Protein AF-0000000079442202 (afdb_homodimer)

pLDDT: mean 76.34, std 21.05, range [16.27, 98.56]

Radius of gyration: 20.14 Å; Cα contacts (8 Å, |Δi|>4): 1044; chains: 2; bounding box: 48×63×64 Å

Solvent-accessible surface area (backbone atoms only — not comparable to full-atom values): 19408 Å² total; per-residue (Å²): 130,80,73,84,64,79,66,45,36,30,57,49,38,69,40,51,59,90,87,50,76,58,66,47,44,48,39,60,46,70,36,55,46,49,56,69,63,65,67,23,56,44,14,41,31,35,38,35,20,36,50,26,29,40,36,29,25,16,38,51,30,89,76,32,71,30,31,44,33,69,70,54,90,54,85,92,35,29,41,48,16,64,31,49,40,80,75,44,37,38,38,38,38,17,16,52,69,6,33,37,38,32,31,45,34,69,77,50,40,56,50,66,43,89,60,72,53,60,67,66,57,55,73,76,33,70,45,76,78,41,91,40,28,22,41,22,36,34,52,45,64,60,85,94,43,62,36,32,39,36,28,18,74,80,42,47,35,37,35,25,37,73,80,65,46,50,32,43,51,45,26,46,87,74,72,30,25,79,80,36,72,88,42,38,39,76,83,129,132,79,74,83,61,80,66,43,35,30,57,48,39,68,41,53,58,90,85,51,76,60,65,48,44,48,39,62,46,70,36,56,47,47,57,69,65,66,65,24,56,44,14,41,32,36,38,36,19,38,49,26,28,40,35,28,25,15,39,53,30,88,74,33,69,33,38,44,33,70,68,54,88,54,85,92,32,28,41,48,15,65,31,48,41,80,74,43,36,38,39,39,39,18,17,53,69,6,34,37,38,32,31,45,33,69,76,49,40,56,48,63,47,88,61,82,60,55,68,66,57,54,72,76,34,71,45,75,76,40,91,40,27,22,40,22,36,34,52,46,65,58,86,95,43,60,34,33,39,36,27,19,76,81,42,47,36,38,36,25,38,74,81,64,45,51,32,43,50,46,22,47,86,74,73,30,24,79,80,37,71,86,43,38,39,76,83,129

Secondary structure (DSSP, 8-state):
-----------------TTS------EEEE-HHHHHSSGGGGS--EEEEETTEEEEE-SS-SS-EEEEEE--SSTT--EEEEEE-TTS-EEEEEETTSEEEEEE-TTTTSS--SS---PPPPEEEEEE--SS-EEEEEEEEETTEEEEEEEETTS-EEEE-TTS-EEEETB-SS--BTTBGGGPPPP-/-------------B---TTS--PPP-EEEE-HHHHHSSGGGGS--EEEEETTEEEEE-SS-SS-EEEEEE--SSTT--EEEEEE-TTSSEEEEEETTSEEEEEE-TTTTSS--SS---PPPPEEEEEE--SS-EEEEEEEEETTEEEEEEEETTS-EEEE-TTS-EEEETT-SS--BTTBGGGPPPP-

Sequence (376 aa):
MWDVESQSVYLYLRQAQPERSHPPVDKLLFLQHRSLDGVSKDSAILVSSDAGNLRWWSVLAEQREFGFYYAPAKEDASVTGLSANQMNSVLVSGDTCGFIQVWDISDYGLSPRTQGSLEKPPLLCSWRAHNSTVVSVEHFMFGSDSFILSSSSDRSARLWTPDGKFVGTFGQEKRWDLKNPSTFAHPKMWDVESQSVYLYLRQAQPERSHPPVDKLLFLQHRSLDGVSKDSAILVSSDAGNLRWWSVLAEQREFGFYYAPAKEDASVTGLSANQMNSVLVSGDTCGFIQVWDISDYGLSPRTQGSLEKPPLLCSWRAHNSTVVSVEHFMFGSDSFILSSSSDRSARLWTPDGKFVGTFGQEKRWDLKNPSTFAHPK

Structure (mmCIF, N/CA/C/O backbone):
data_AF-0000000079442202-model_v1
#
loop_
_entity.id
_entity.type
_entity.pdbx_description
1 polymer 'Uncharacterized protein'
#
loop_
_atom_site.group_PDB
_atom_site.id
_atom_site.type_symbol
_atom_site.label_atom_id
_atom_site.label_alt_id
_atom_site.label_comp_id
_atom_site.label_asym_id
_atom_site.label_entity_id
_atom_site.label_seq_id
_atom_site.pdbx_PDB_ins_code
_atom_site.Cartn_x
_atom_site.Cartn_y
_atom_site.Cartn_z
_atom_site.occupancy
_atom_site.B_iso_or_equiv
_atom_site.auth_seq_id
_atom_site.auth_comp_id
_atom_site.auth_asym_id
_atom_site.auth_atom_id
_atom_site.pdbx_PDB_model_num
ATOM 1 N N . MET A 1 1 ? 18.062 -35.969 10.875 1 16.27 1 MET A N 1
ATOM 2 C CA . MET A 1 1 ? 18.844 -34.75 10.984 1 16.27 1 MET A CA 1
ATOM 3 C C . MET A 1 1 ? 18.391 -33.719 9.953 1 16.27 1 MET A C 1
ATOM 5 O O . MET A 1 1 ? 18.531 -33.938 8.75 1 16.27 1 MET A O 1
ATOM 9 N N . TRP A 1 2 ? 17.297 -33.219 9.945 1 21.88 2 TRP A N 1
ATOM 10 C CA . TRP A 1 2 ? 16.484 -32.562 8.938 1 21.88 2 TRP A CA 1
ATOM 11 C C . TRP A 1 2 ? 17.172 -31.312 8.414 1 21.88 2 TRP A C 1
ATOM 13 O O . TRP A 1 2 ? 17.594 -30.453 9.195 1 21.88 2 TRP A O 1
ATOM 23 N N . ASP A 1 3 ? 18.125 -31.453 7.406 1 23.95 3 ASP A N 1
ATOM 24 C CA . ASP A 1 3 ? 18.922 -30.438 6.734 1 23.95 3 ASP A CA 1
ATOM 25 C C . ASP A 1 3 ? 18.125 -29.156 6.504 1 23.95 3 ASP A C 1
ATOM 27 O O . ASP A 1 3 ? 17.016 -29.203 5.953 1 23.95 3 ASP A O 1
ATOM 31 N N . VAL A 1 4 ? 18.031 -28.312 7.359 1 28.81 4 VAL A N 1
ATOM 32 C CA . VAL A 1 4 ? 17.5 -26.953 7.379 1 28.81 4 VAL A CA 1
ATOM 33 C C . VAL A 1 4 ? 17.75 -26.297 6.027 1 28.81 4 VAL A C 1
ATOM 35 O O . VAL A 1 4 ? 18.875 -25.906 5.719 1 28.81 4 VAL A O 1
ATOM 38 N N . GLU A 1 5 ? 17.578 -26.984 4.855 1 29.67 5 GLU A N 1
ATOM 39 C CA . GLU A 1 5 ? 17.766 -26.672 3.443 1 29.67 5 GLU A CA 1
ATOM 40 C C . GLU A 1 5 ? 17.328 -25.234 3.139 1 29.67 5 GLU A C 1
ATOM 42 O O . GLU A 1 5 ? 16.375 -24.734 3.732 1 29.67 5 GLU A O 1
ATOM 47 N N . SER A 1 6 ? 18.281 -24.438 2.672 1 33.31 6 SER A N 1
ATOM 48 C CA . SER A 1 6 ? 18.281 -23.062 2.191 1 33.31 6 SER A CA 1
ATOM 49 C C . SER A 1 6 ? 16.984 -22.719 1.485 1 33.31 6 SER A C 1
ATOM 51 O O . SER A 1 6 ? 16.578 -23.406 0.546 1 33.31 6 SER A O 1
ATOM 53 N N . GLN A 1 7 ? 15.906 -22.703 2.115 1 34.44 7 GLN A N 1
ATOM 54 C CA . GLN A 1 7 ? 14.602 -22.312 1.593 1 34.44 7 GLN A CA 1
ATOM 55 C C . GLN A 1 7 ? 14.734 -21.25 0.499 1 34.44 7 GLN A C 1
ATOM 57 O O . GLN A 1 7 ? 15.062 -20.109 0.779 1 34.44 7 GLN A O 1
ATOM 62 N N . SER A 1 8 ? 15.422 -21.641 -0.613 1 35.56 8 SER A N 1
ATOM 63 C CA . SER A 1 8 ? 15.484 -20.844 -1.834 1 35.56 8 SER A CA 1
ATOM 64 C C . SER A 1 8 ? 14.133 -20.219 -2.156 1 35.56 8 SER A C 1
ATOM 66 O O . SER A 1 8 ? 13.102 -20.906 -2.125 1 35.56 8 SER A O 1
ATOM 68 N N . VAL A 1 9 ? 13.758 -19.219 -1.558 1 40.41 9 VAL A N 1
ATOM 69 C CA . VAL A 1 9 ? 12.562 -18.469 -1.921 1 40.41 9 VAL A CA 1
ATOM 70 C C . VAL A 1 9 ? 12.609 -18.109 -3.402 1 40.41 9 VAL A C 1
ATOM 72 O O . VAL A 1 9 ? 13.531 -17.422 -3.85 1 40.41 9 VAL A O 1
ATOM 75 N N . TYR A 1 10 ? 12.156 -19.109 -4.262 1 39.28 10 TYR A N 1
ATOM 76 C CA . TYR A 1 10 ? 12.023 -18.844 -5.688 1 39.28 10 TYR A CA 1
ATOM 77 C C . TYR A 1 10 ? 10.781 -18.016 -5.969 1 39.28 10 TYR A C 1
ATOM 79 O O . TYR A 1 10 ? 9.695 -18.312 -5.461 1 39.28 10 TYR A O 1
ATOM 87 N N . LEU A 1 11 ? 10.852 -16.844 -5.828 1 43.97 11 LEU A N 1
ATOM 88 C CA . LEU A 1 11 ? 9.727 -16.031 -6.262 1 43.97 11 LEU A CA 1
ATOM 89 C C . LEU A 1 11 ? 9.531 -16.125 -7.77 1 43.97 11 LEU A C 1
ATOM 91 O O . LEU A 1 11 ? 10.43 -15.766 -8.539 1 43.97 11 LEU A O 1
ATOM 95 N N . TYR A 1 12 ? 8.984 -17.281 -8.242 1 38.16 12 TYR A N 1
ATOM 96 C CA . TYR A 1 12 ? 8.695 -17.375 -9.672 1 38.16 12 TYR A CA 1
ATOM 97 C C . TYR A 1 12 ? 7.477 -16.547 -10.039 1 38.16 12 TYR A C 1
ATOM 99 O O . TYR A 1 12 ? 6.395 -16.734 -9.477 1 38.16 12 TYR A O 1
ATOM 107 N N . LEU A 1 13 ? 7.535 -15.359 -10 1 40.5 13 LEU A N 1
ATOM 108 C CA . LEU A 1 13 ? 6.371 -14.789 -10.672 1 40.5 13 LEU A CA 1
ATOM 109 C C . LEU A 1 13 ? 6.324 -15.227 -12.133 1 40.5 13 LEU A C 1
ATOM 111 O O . LEU A 1 13 ? 7.273 -14.984 -12.891 1 40.5 13 LEU A O 1
ATOM 115 N N . ARG A 1 14 ? 5.797 -16.359 -12.359 1 37.62 14 ARG A N 1
ATOM 116 C CA . ARG A 1 14 ? 5.746 -16.953 -13.695 1 37.62 14 ARG A CA 1
ATOM 117 C C . ARG A 1 14 ? 5.547 -15.891 -14.766 1 37.62 14 ARG A C 1
ATOM 119 O O . ARG A 1 14 ? 4.645 -15.055 -14.656 1 37.62 14 ARG A O 1
ATOM 126 N N . GLN A 1 15 ? 6.66 -15.555 -15.422 1 37.5 15 GLN A N 1
ATOM 127 C CA . GLN A 1 15 ? 6.387 -14.984 -16.734 1 37.5 15 GLN A CA 1
ATOM 128 C C . GLN A 1 15 ? 5.254 -15.727 -17.438 1 37.5 15 GLN A C 1
ATOM 130 O O . GLN A 1 15 ? 5.281 -16.953 -17.547 1 37.5 15 GLN A O 1
ATOM 135 N N . ALA A 1 16 ? 3.992 -15.344 -17.328 1 37.31 16 ALA A N 1
ATOM 136 C CA . ALA A 1 16 ? 3.148 -15.945 -18.359 1 37.31 16 ALA A CA 1
ATOM 137 C C . ALA A 1 16 ? 3.965 -16.297 -19.594 1 37.31 16 ALA A C 1
ATOM 139 O O . ALA A 1 16 ? 4.992 -15.68 -19.875 1 37.31 16 ALA A O 1
ATOM 140 N N . GLN A 1 17 ? 3.902 -17.422 -20.172 1 35.66 17 GLN A N 1
ATOM 141 C CA . GLN A 1 17 ? 4.469 -17.797 -21.469 1 35.66 17 GLN A CA 1
ATOM 142 C C . GLN A 1 17 ? 4.695 -16.562 -22.344 1 35.66 17 GLN A C 1
ATOM 144 O O . GLN A 1 17 ? 3.875 -15.641 -22.344 1 35.66 17 GLN A O 1
ATOM 149 N N . PRO A 1 18 ? 5.996 -16.297 -22.859 1 39.19 18 PRO A N 1
ATOM 150 C CA . PRO A 1 18 ? 6.301 -15.242 -23.844 1 39.19 18 PRO A CA 1
ATOM 151 C C . PRO A 1 18 ? 5.082 -14.836 -24.672 1 39.19 18 PRO A C 1
ATOM 153 O O . PRO A 1 18 ? 4.996 -13.695 -25.125 1 39.19 18 PRO A O 1
ATOM 156 N N . GLU A 1 19 ? 4.391 -15.805 -25.25 1 39.94 19 GLU A N 1
ATOM 157 C CA . GLU A 1 19 ? 3.334 -15.508 -26.203 1 39.94 19 GLU A CA 1
ATOM 158 C C . GLU A 1 19 ? 2.207 -14.703 -25.562 1 39.94 19 GLU A C 1
ATOM 160 O O . GLU A 1 19 ? 1.325 -14.195 -26.266 1 39.94 19 GLU A O 1
ATOM 165 N N . ARG A 1 20 ? 1.796 -15.117 -24.281 1 38.88 20 ARG A N 1
ATOM 166 C CA . ARG A 1 20 ? 0.603 -14.461 -23.766 1 38.88 20 ARG A CA 1
ATOM 167 C C . ARG A 1 20 ? 0.967 -13.203 -22.984 1 38.88 20 ARG A C 1
ATOM 169 O O . ARG A 1 20 ? 1.968 -13.172 -22.266 1 38.88 20 ARG A O 1
ATOM 176 N N . SER A 1 21 ? 0.689 -11.992 -23.422 1 41.66 21 SER A N 1
ATOM 177 C CA . SER A 1 21 ? 0.692 -10.641 -22.875 1 41.66 21 SER A CA 1
ATOM 178 C C . SER A 1 21 ? 0.609 -10.664 -21.344 1 41.66 21 SER A C 1
ATOM 180 O O . SER A 1 21 ? -0.312 -11.25 -20.781 1 41.66 21 SER A O 1
ATOM 182 N N . HIS A 1 22 ? 1.683 -10.945 -20.688 1 45.44 22 HIS A N 1
ATOM 183 C CA . HIS A 1 22 ? 1.623 -10.859 -19.234 1 45.44 22 HIS A CA 1
ATOM 184 C C . HIS A 1 22 ? 0.65 -9.766 -18.781 1 45.44 22 HIS A C 1
ATOM 186 O O . HIS A 1 22 ? 0.709 -8.641 -19.281 1 45.44 22 HIS A O 1
ATOM 192 N N . PRO A 1 23 ? -0.38 -10.172 -18.25 1 48.5 23 PRO A N 1
ATOM 193 C CA . PRO A 1 23 ? -1.296 -9.109 -17.828 1 48.5 23 PRO A CA 1
ATOM 194 C C . PRO A 1 23 ? -0.622 -8.062 -16.938 1 48.5 23 PRO A C 1
ATOM 196 O O . PRO A 1 23 ? 0.319 -8.383 -16.219 1 48.5 23 PRO A O 1
ATOM 199 N N . PRO A 1 24 ? -0.727 -6.832 -17.281 1 59.72 24 PRO A N 1
ATOM 200 C CA . PRO A 1 24 ? -0.177 -5.715 -16.5 1 59.72 24 PRO A CA 1
ATOM 201 C C . PRO A 1 24 ? -0.463 -5.84 -15.016 1 59.72 24 PRO A C 1
ATOM 203 O O . PRO A 1 24 ? -1.521 -6.336 -14.625 1 59.72 24 PRO A O 1
ATOM 206 N N . VAL A 1 25 ? 0.635 -5.895 -14.164 1 75.12 25 VAL A N 1
ATOM 207 C CA . VAL A 1 25 ? 0.495 -5.824 -12.711 1 75.12 25 VAL A CA 1
ATOM 208 C C . VAL A 1 25 ? 0.269 -4.375 -12.289 1 75.12 25 VAL A C 1
ATOM 210 O O . VAL A 1 25 ? 1.106 -3.506 -12.547 1 75.12 25 VAL A O 1
ATOM 213 N N . ASP A 1 26 ? -0.849 -4.168 -11.711 1 82.94 26 ASP A N 1
ATOM 214 C CA . ASP A 1 26 ? -1.193 -2.814 -11.289 1 82.94 26 ASP A CA 1
ATOM 215 C C . ASP A 1 26 ? -0.777 -2.568 -9.844 1 82.94 26 ASP A C 1
ATOM 217 O O . ASP A 1 26 ? -0.275 -1.493 -9.508 1 82.94 26 ASP A O 1
ATOM 221 N N . LYS A 1 27 ? -0.945 -3.625 -9.023 1 90.31 27 LYS A N 1
ATOM 222 C CA . LYS A 1 27 ? -0.619 -3.506 -7.605 1 90.31 27 LYS A CA 1
ATOM 223 C C . LYS A 1 27 ? 0.003 -4.793 -7.074 1 90.31 27 LYS A C 1
ATOM 225 O O . LYS A 1 27 ? -0.32 -5.887 -7.547 1 90.31 27 LYS A O 1
ATOM 230 N N . LEU A 1 28 ? 0.946 -4.578 -6.121 1 90.88 28 LEU A N 1
ATOM 231 C CA . LEU A 1 28 ? 1.552 -5.668 -5.363 1 90.88 28 LEU A CA 1
ATOM 232 C C . LEU A 1 28 ? 1.302 -5.496 -3.869 1 90.88 28 LEU A C 1
ATOM 234 O O . LEU A 1 28 ? 1.323 -4.375 -3.357 1 90.88 28 LEU A O 1
ATOM 238 N N . LEU A 1 29 ? 1.06 -6.566 -3.24 1 93.69 29 LEU A N 1
ATOM 239 C CA . LEU A 1 29 ? 0.888 -6.566 -1.791 1 93.69 29 LEU A CA 1
ATOM 240 C C . LEU A 1 29 ? 1.513 -7.812 -1.169 1 93.69 29 LEU A C 1
ATOM 242 O O . LEU A 1 29 ? 1.199 -8.938 -1.569 1 93.69 29 LEU A O 1
ATOM 246 N N . PHE A 1 30 ? 2.443 -7.633 -0.262 1 90.69 30 PHE A N 1
ATOM 247 C CA . PHE A 1 30 ? 3.068 -8.734 0.463 1 90.69 30 PHE A CA 1
ATOM 248 C C . PHE A 1 30 ? 2.369 -8.969 1.796 1 90.69 30 PHE A C 1
ATOM 250 O O . PHE A 1 30 ? 2.211 -8.039 2.592 1 90.69 30 PHE A O 1
ATOM 257 N N . LEU A 1 31 ? 1.964 -10.141 1.958 1 92 31 LEU A N 1
ATOM 258 C CA . LEU A 1 31 ? 1.299 -10.516 3.201 1 92 31 LEU A CA 1
ATOM 259 C C . LEU A 1 31 ? 2.314 -10.953 4.25 1 92 31 LEU A C 1
ATOM 261 O O . LEU A 1 31 ? 2.529 -12.148 4.457 1 92 31 LEU A O 1
ATOM 265 N N . GLN A 1 32 ? 2.773 -10 4.984 1 88.75 32 GLN A N 1
ATOM 266 C CA . GLN A 1 32 ? 3.934 -10.141 5.855 1 88.75 32 GLN A CA 1
ATOM 267 C C . GLN A 1 32 ? 3.662 -11.148 6.973 1 88.75 32 GLN A C 1
ATOM 269 O O . GLN A 1 32 ? 4.512 -11.992 7.273 1 88.75 32 GLN A O 1
ATOM 274 N N . HIS A 1 33 ? 2.547 -11.055 7.602 1 88.94 33 HIS A N 1
ATOM 275 C CA . HIS A 1 33 ? 2.248 -11.906 8.75 1 88.94 33 HIS A CA 1
ATOM 276 C C . HIS A 1 33 ? 2.256 -13.383 8.367 1 88.94 33 HIS A C 1
ATOM 278 O O . HIS A 1 33 ? 2.736 -14.219 9.133 1 88.94 33 HIS A O 1
ATOM 284 N N . ARG A 1 34 ? 1.81 -13.672 7.203 1 85.56 34 ARG A N 1
ATOM 285 C CA . ARG A 1 34 ? 1.739 -15.055 6.742 1 85.56 34 ARG A CA 1
ATOM 286 C C . ARG A 1 34 ? 3.133 -15.625 6.516 1 85.56 34 ARG A C 1
ATOM 288 O O . ARG A 1 34 ? 3.334 -16.844 6.609 1 85.56 34 ARG A O 1
ATOM 295 N N . SER A 1 35 ? 4.035 -14.805 6.215 1 78 35 SER A N 1
ATOM 296 C CA . SER A 1 35 ? 5.391 -15.266 5.93 1 78 35 SER A CA 1
ATOM 297 C C . SER A 1 35 ? 6.137 -15.617 7.211 1 78 35 SER A C 1
ATOM 299 O O . SER A 1 35 ? 7.148 -16.328 7.176 1 78 35 SER A O 1
ATOM 301 N N . LEU A 1 36 ? 5.785 -15.062 8.359 1 74 36 LEU A N 1
ATOM 302 C CA . LEU A 1 36 ? 6.441 -15.281 9.641 1 74 36 LEU A CA 1
ATOM 303 C C . LEU A 1 36 ? 6.031 -16.625 10.242 1 74 36 LEU A C 1
ATOM 305 O O . LEU A 1 36 ? 6.797 -17.234 10.992 1 74 36 LEU A O 1
ATOM 309 N N . ASP A 1 37 ? 4.773 -17 10.164 1 58.88 37 ASP A N 1
ATOM 310 C CA . ASP A 1 37 ? 4.223 -18.141 10.898 1 58.88 37 ASP A CA 1
ATOM 311 C C . ASP A 1 37 ? 4.691 -19.469 10.297 1 58.88 37 ASP A C 1
ATOM 313 O O . ASP A 1 37 ? 4.336 -20.531 10.789 1 58.88 37 ASP A O 1
ATOM 317 N N . GLY A 1 38 ? 5.773 -19.562 9.711 1 52.22 38 GLY A N 1
ATOM 318 C CA . GLY A 1 38 ? 6.211 -20.875 9.266 1 52.22 38 GLY A CA 1
ATOM 319 C C . GLY A 1 38 ? 5.199 -21.562 8.375 1 52.22 38 GLY A C 1
ATOM 320 O O . GLY A 1 38 ? 5.492 -22.609 7.797 1 52.22 38 GLY A O 1
ATOM 321 N N . VAL A 1 39 ? 3.959 -21.375 8.75 1 50.69 39 VAL A N 1
ATOM 322 C CA . VAL A 1 39 ? 2.885 -22 7.98 1 50.69 39 VAL A CA 1
ATOM 323 C C . VAL A 1 39 ? 3.102 -21.766 6.492 1 50.69 39 VAL A C 1
ATOM 325 O O . VAL A 1 39 ? 2.5 -22.438 5.652 1 50.69 39 VAL A O 1
ATOM 328 N N . SER A 1 40 ? 4.039 -20.938 6.176 1 55.12 40 SER A N 1
ATOM 329 C CA . SER A 1 40 ? 4.191 -20.094 4.988 1 55.12 40 SER A CA 1
ATOM 330 C C . SER A 1 40 ? 4.793 -20.891 3.83 1 55.12 40 SER A C 1
ATOM 332 O O . SER A 1 40 ? 4.695 -20.469 2.674 1 55.12 40 SER A O 1
ATOM 334 N N . LYS A 1 41 ? 5.297 -22.047 4.223 1 57.91 41 LYS A N 1
ATOM 335 C CA . LYS A 1 41 ? 5.984 -22.594 3.055 1 57.91 41 LYS A CA 1
ATOM 336 C C . LYS A 1 41 ? 5.004 -22.875 1.917 1 57.91 41 LYS A C 1
ATOM 338 O O . LYS A 1 41 ? 5.359 -22.75 0.743 1 57.91 41 LYS A O 1
ATOM 343 N N . ASP A 1 42 ? 3.74 -22.953 2.357 1 64.06 42 ASP A N 1
ATOM 344 C CA . ASP A 1 42 ? 2.801 -23.344 1.312 1 64.06 42 ASP A CA 1
ATOM 345 C C . ASP A 1 42 ? 1.648 -22.359 1.205 1 64.06 42 ASP A C 1
ATOM 347 O O . ASP A 1 42 ? 0.535 -22.719 0.827 1 64.06 42 ASP A O 1
ATOM 351 N N . SER A 1 43 ? 1.896 -21.188 1.689 1 76.81 43 SER A N 1
ATOM 352 C CA . SER A 1 43 ? 0.804 -20.219 1.593 1 76.81 43 SER A CA 1
ATOM 353 C C . SER A 1 43 ? 1.153 -19.094 0.638 1 76.81 43 SER A C 1
ATOM 355 O O . SER A 1 43 ? 2.33 -18.828 0.379 1 76.81 43 SER A O 1
ATOM 357 N N . ALA A 1 44 ? 0.087 -18.641 0.015 1 79.75 44 ALA A N 1
ATOM 358 C CA . ALA A 1 44 ? 0.28 -17.422 -0.775 1 79.75 44 ALA A CA 1
ATOM 359 C C . ALA A 1 44 ? 0.647 -16.234 0.118 1 79.75 44 ALA A C 1
ATOM 361 O O . ALA A 1 44 ? -0.045 -15.953 1.097 1 79.75 44 ALA A O 1
ATOM 362 N N . ILE A 1 45 ? 1.747 -15.602 -0.195 1 82.19 45 ILE A N 1
ATOM 363 C CA . ILE A 1 45 ? 2.195 -14.484 0.629 1 82.19 45 ILE A CA 1
ATOM 364 C C . ILE A 1 45 ? 2.303 -13.227 -0.224 1 82.19 45 ILE A C 1
ATOM 366 O O . ILE A 1 45 ? 2.631 -12.148 0.284 1 82.19 45 ILE A O 1
ATOM 370 N N . LEU A 1 46 ? 2.051 -13.352 -1.504 1 84.5 46 LEU A N 1
ATOM 371 C CA . LEU A 1 46 ? 2.061 -12.227 -2.426 1 84.5 46 LEU A CA 1
ATOM 372 C C . LEU A 1 46 ? 0.749 -12.141 -3.203 1 84.5 46 LEU A C 1
ATOM 374 O O . LEU A 1 46 ? 0.236 -13.164 -3.668 1 84.5 46 LEU A O 1
ATOM 378 N N . VAL A 1 47 ? 0.215 -10.961 -3.254 1 90 47 VAL A N 1
ATOM 379 C CA . VAL A 1 47 ? -0.981 -10.703 -4.051 1 90 47 VAL A CA 1
ATOM 380 C C . VAL A 1 47 ? -0.667 -9.688 -5.141 1 90 47 VAL A C 1
ATOM 382 O O . VAL A 1 47 ? -0.012 -8.672 -4.883 1 90 47 VAL A O 1
ATOM 385 N N . SER A 1 48 ? -1.02 -9.953 -6.332 1 87.44 48 SER A N 1
ATOM 386 C CA . SER A 1 48 ? -0.884 -9.016 -7.441 1 87.44 48 SER A CA 1
ATOM 387 C C . SER A 1 48 ? -2.223 -8.789 -8.141 1 87.44 48 SER A C 1
ATOM 389 O O . SER A 1 48 ? -3.104 -9.648 -8.102 1 87.44 48 SER A O 1
ATOM 391 N N . SER A 1 49 ? -2.334 -7.602 -8.633 1 90.06 49 SER A N 1
ATOM 392 C CA . SER A 1 49 ? -3.531 -7.328 -9.422 1 90.06 49 SER A CA 1
ATOM 393 C C . SER A 1 49 ? -3.201 -7.211 -10.906 1 90.06 49 SER A C 1
ATOM 395 O O . SER A 1 49 ? -2.152 -6.68 -11.273 1 90.06 49 SER A O 1
ATOM 397 N N . ASP A 1 50 ? -4.07 -7.758 -11.75 1 84.62 50 ASP A N 1
ATOM 398 C CA . ASP A 1 50 ? -4.098 -7.637 -13.203 1 84.62 50 ASP A CA 1
ATOM 399 C C . ASP A 1 50 ? -5.508 -7.332 -13.695 1 84.62 50 ASP A C 1
ATOM 401 O O . ASP A 1 50 ? -6.359 -8.219 -13.758 1 84.62 50 ASP A O 1
ATOM 405 N N . ALA A 1 51 ? -5.59 -6.016 -14.109 1 88.5 51 ALA A N 1
ATOM 406 C CA . ALA A 1 51 ? -6.949 -5.535 -14.328 1 88.5 51 ALA A CA 1
ATOM 407 C C . ALA A 1 51 ? -7.816 -5.758 -13.094 1 88.5 51 ALA A C 1
ATOM 409 O O . ALA A 1 51 ? -7.496 -5.277 -12.008 1 88.5 51 ALA A O 1
ATOM 410 N N . GLY A 1 52 ? -8.789 -6.562 -13.25 1 93.06 52 GLY A N 1
ATOM 411 C CA . GLY A 1 52 ? -9.695 -6.785 -12.133 1 93.06 52 GLY A CA 1
ATOM 412 C C . GLY A 1 52 ? -9.375 -8.039 -11.344 1 93.06 52 GLY A C 1
ATOM 413 O O . GLY A 1 52 ? -9.961 -8.289 -10.297 1 93.06 52 GLY A O 1
ATOM 414 N N . ASN A 1 53 ? -8.336 -8.797 -11.805 1 90.12 53 ASN A N 1
ATOM 415 C CA . ASN A 1 53 ? -8.023 -10.062 -11.156 1 90.12 53 ASN A CA 1
ATOM 416 C C . ASN A 1 53 ? -7.012 -9.883 -10.031 1 90.12 53 ASN A C 1
ATOM 418 O O . ASN A 1 53 ? -6.027 -9.156 -10.18 1 90.12 53 ASN A O 1
ATOM 422 N N . LEU A 1 54 ? -7.32 -10.484 -8.906 1 92.44 54 LEU A N 1
ATOM 423 C CA . LEU A 1 54 ? -6.34 -10.664 -7.844 1 92.44 54 LEU A CA 1
ATOM 424 C C . LEU A 1 54 ? -5.734 -12.062 -7.883 1 92.44 54 LEU A C 1
ATOM 426 O O . LEU A 1 54 ? -6.457 -13.055 -7.812 1 92.44 54 LEU A O 1
ATOM 430 N N . ARG A 1 55 ? -4.438 -12.031 -8.031 1 86.56 55 ARG A N 1
ATOM 431 C CA . ARG A 1 55 ? -3.715 -13.297 -8.109 1 86.56 55 ARG A CA 1
ATOM 432 C C . ARG A 1 55 ? -2.865 -13.516 -6.863 1 86.56 55 ARG A C 1
ATOM 434 O O . ARG A 1 55 ? -2.211 -12.594 -6.375 1 86.56 55 ARG A O 1
ATOM 441 N N . TRP A 1 56 ? -2.867 -14.711 -6.406 1 86.44 56 TRP A N 1
ATOM 442 C CA . TRP A 1 56 ? -2.188 -15.07 -5.164 1 86.44 56 TRP A CA 1
ATOM 443 C C . TRP A 1 56 ? -1.01 -16 -5.441 1 86.44 56 TRP A C 1
ATOM 445 O O . TRP A 1 56 ? -1.167 -17.047 -6.09 1 86.44 56 TRP A O 1
ATOM 455 N N . TRP A 1 57 ? 0.106 -15.562 -4.887 1 79.81 57 TRP A N 1
ATOM 456 C CA . TRP A 1 57 ? 1.341 -16.281 -5.203 1 79.81 57 TRP A CA 1
ATOM 457 C C . TRP A 1 57 ? 2.037 -16.75 -3.928 1 79.81 57 TRP A C 1
ATOM 459 O O . TRP A 1 57 ? 2.068 -16.016 -2.928 1 79.81 57 TRP A O 1
ATOM 469 N N . SER A 1 58 ? 2.527 -18.016 -4.02 1 75.38 58 SER A N 1
ATOM 470 C CA . SER A 1 58 ? 3.498 -18.453 -3.02 1 75.38 58 SER A CA 1
ATOM 471 C C . SER A 1 58 ? 4.926 -18.172 -3.475 1 75.38 58 SER A C 1
ATOM 473 O O . SER A 1 58 ? 5.238 -18.266 -4.66 1 75.38 58 SER A O 1
ATOM 475 N N . VAL A 1 59 ? 5.742 -17.703 -2.656 1 63.22 59 VAL A N 1
ATOM 476 C CA . VAL A 1 59 ? 7.109 -17.375 -3.045 1 63.22 59 VAL A CA 1
ATOM 477 C C . VAL A 1 59 ? 8.031 -18.562 -2.764 1 63.22 59 VAL A C 1
ATOM 479 O O . VAL A 1 59 ? 9.086 -18.703 -3.379 1 63.22 59 VAL A O 1
ATOM 482 N N . LEU A 1 60 ? 7.559 -19.469 -1.91 1 57.97 60 LEU A N 1
ATOM 483 C CA . LEU A 1 60 ? 8.422 -20.562 -1.512 1 57.97 60 LEU A CA 1
ATOM 484 C C . LEU A 1 60 ? 8.055 -21.844 -2.256 1 57.97 60 LEU A C 1
ATOM 486 O O . LEU A 1 60 ? 8.875 -22.766 -2.371 1 57.97 60 LEU A O 1
ATOM 490 N N . ALA A 1 61 ? 6.738 -21.906 -2.65 1 52.59 61 ALA A N 1
ATOM 491 C CA . ALA A 1 61 ? 6.293 -23.203 -3.178 1 52.59 61 ALA A CA 1
ATOM 492 C C . ALA A 1 61 ? 6.602 -23.312 -4.668 1 52.59 61 ALA A C 1
ATOM 494 O O . ALA A 1 61 ? 6.793 -22.312 -5.352 1 52.59 61 ALA A O 1
ATOM 495 N N . GLU A 1 62 ? 6.723 -24.688 -5.066 1 48.62 62 GLU A N 1
ATOM 496 C CA . GLU A 1 62 ? 6.859 -25.062 -6.473 1 48.62 62 GLU A CA 1
ATOM 497 C C . GLU A 1 62 ? 5.703 -24.5 -7.301 1 48.62 62 GLU A C 1
ATOM 499 O O . GLU A 1 62 ? 5.914 -24.016 -8.406 1 48.62 62 GLU A O 1
ATOM 504 N N . GLN A 1 63 ? 4.434 -25.078 -6.672 1 52 63 GLN A N 1
ATOM 505 C CA . GLN A 1 63 ? 3.221 -24.594 -7.32 1 52 63 GLN A CA 1
ATOM 506 C C . GLN A 1 63 ? 2.928 -23.141 -6.926 1 52 63 GLN A C 1
ATOM 508 O O . GLN A 1 63 ? 2.797 -22.828 -5.742 1 52 63 GLN A O 1
ATOM 513 N N . ARG A 1 64 ? 2.93 -22.125 -8.023 1 60.97 64 ARG A N 1
ATOM 514 C CA . ARG A 1 64 ? 3.307 -20.734 -7.863 1 60.97 64 ARG A CA 1
ATOM 515 C C . ARG A 1 64 ? 2.078 -19.859 -7.641 1 60.97 64 ARG A C 1
ATOM 517 O O . ARG A 1 64 ? 2.064 -19.016 -6.742 1 60.97 64 ARG A O 1
ATOM 524 N N . GLU A 1 65 ? 1.036 -20.203 -8.461 1 62.84 65 GLU A N 1
ATOM 525 C CA . GLU A 1 65 ? -0.209 -19.453 -8.305 1 62.84 65 GLU A CA 1
ATOM 526 C C . GLU A 1 65 ? -1.223 -20.234 -7.48 1 62.84 65 GLU A C 1
ATOM 528 O O . GLU A 1 65 ? -1.575 -21.359 -7.832 1 62.84 65 GLU A O 1
ATOM 533 N N . PHE A 1 66 ? -1.569 -19.781 -6.344 1 69.81 66 PHE A N 1
ATOM 534 C CA . PHE A 1 66 ? -2.473 -20.453 -5.418 1 69.81 66 PHE A CA 1
ATOM 535 C C . PHE A 1 66 ? -3.926 -20.234 -5.82 1 69.81 66 PHE A C 1
ATOM 537 O O . PHE A 1 66 ? -4.785 -21.078 -5.551 1 69.81 66 PHE A O 1
ATOM 544 N N . GLY A 1 67 ? -4.117 -19.062 -6.527 1 75.38 67 GLY A N 1
ATOM 545 C CA . GLY A 1 67 ? -5.477 -18.734 -6.926 1 75.38 67 GLY A CA 1
ATOM 546 C C . GLY A 1 67 ? -5.621 -17.328 -7.461 1 75.38 67 GLY A C 1
ATOM 547 O O . GLY A 1 67 ? -4.707 -16.516 -7.332 1 75.38 67 GLY A O 1
ATOM 548 N N . PHE A 1 68 ? -6.688 -17.203 -8.203 1 83.69 68 PHE A N 1
ATOM 549 C CA . PHE A 1 68 ? -7.031 -15.859 -8.672 1 83.69 68 PHE A CA 1
ATOM 550 C C . PHE A 1 68 ? -8.547 -15.68 -8.719 1 83.69 68 PHE A C 1
ATOM 552 O O . PHE A 1 68 ? -9.289 -16.656 -8.758 1 83.69 68 PHE A O 1
ATOM 559 N N . TYR A 1 69 ? -8.984 -14.477 -8.578 1 90.94 69 TYR A N 1
ATOM 560 C CA . TYR A 1 69 ? -10.398 -14.141 -8.734 1 90.94 69 TYR A CA 1
ATOM 561 C C . TYR A 1 69 ? -10.562 -12.695 -9.172 1 90.94 69 TYR A C 1
ATOM 563 O O . TYR A 1 69 ? -9.672 -11.867 -8.961 1 90.94 69 TYR A O 1
ATOM 571 N N . TYR A 1 70 ? -11.664 -12.5 -9.797 1 93.81 70 TYR A N 1
ATOM 572 C CA . TYR A 1 70 ? -12.031 -11.148 -10.203 1 93.81 70 TYR A CA 1
ATOM 573 C C . TYR A 1 70 ? -12.695 -10.398 -9.055 1 93.81 70 TYR A C 1
ATOM 575 O O . TYR A 1 70 ? -13.75 -10.812 -8.562 1 93.81 70 TYR A O 1
ATOM 583 N N . ALA A 1 71 ? -12.156 -9.289 -8.578 1 95.94 71 ALA A N 1
ATOM 584 C CA . ALA A 1 71 ? -12.57 -8.633 -7.34 1 95.94 71 ALA A CA 1
ATOM 585 C C . ALA A 1 71 ? -13.688 -7.633 -7.59 1 95.94 71 ALA A C 1
ATOM 587 O O . ALA A 1 71 ? -14.68 -7.602 -6.859 1 95.94 71 ALA A O 1
ATOM 588 N N . PRO A 1 72 ? -13.578 -6.797 -8.672 1 96.69 72 PRO A N 1
ATOM 589 C CA . PRO A 1 72 ? -14.641 -5.801 -8.859 1 96.69 72 PRO A CA 1
ATOM 590 C C . PRO A 1 72 ? -15.992 -6.43 -9.195 1 96.69 72 PRO A C 1
ATOM 592 O O . PRO A 1 72 ? -16.047 -7.512 -9.781 1 96.69 72 PRO A O 1
ATOM 595 N N . ALA A 1 73 ? -17.062 -5.73 -8.82 1 94.19 73 ALA A N 1
ATOM 596 C CA . ALA A 1 73 ? -18.406 -6.18 -9.172 1 94.19 73 ALA A CA 1
ATOM 597 C C . ALA A 1 73 ? -18.703 -5.918 -10.648 1 94.19 73 ALA A C 1
ATOM 599 O O . ALA A 1 73 ? -19.344 -6.738 -11.32 1 94.19 73 ALA A O 1
ATOM 600 N N . LYS A 1 74 ? -18.234 -4.77 -11.07 1 93.88 74 LYS A N 1
ATOM 601 C CA . LYS A 1 74 ? -18.469 -4.391 -12.461 1 93.88 74 LYS A CA 1
ATOM 602 C C . LYS A 1 74 ? -17.453 -5.047 -13.391 1 93.88 74 LYS A C 1
ATOM 604 O O . LYS A 1 74 ? -16.266 -5.113 -13.078 1 93.88 74 LYS A O 1
ATOM 609 N N . GLU A 1 75 ? -18.031 -5.344 -14.531 1 90.88 75 GLU A N 1
ATOM 610 C CA . GLU A 1 75 ? -17.172 -5.941 -15.547 1 90.88 75 GLU A CA 1
ATOM 611 C C . GLU A 1 75 ? -16.188 -4.918 -16.109 1 90.88 75 GLU A C 1
ATOM 613 O O . GLU A 1 75 ? -16.484 -3.729 -16.188 1 90.88 75 GLU A O 1
ATOM 618 N N . ASP A 1 76 ? -14.93 -5.234 -16.375 1 92.12 76 ASP A N 1
ATOM 619 C CA . ASP A 1 76 ? -13.891 -4.453 -17.031 1 92.12 76 ASP A CA 1
ATOM 620 C C . ASP A 1 76 ? -13.242 -3.467 -16.062 1 92.12 76 ASP A C 1
ATOM 622 O O . ASP A 1 76 ? -12.508 -2.568 -16.484 1 92.12 76 ASP A O 1
ATOM 626 N N . ALA A 1 77 ? -13.812 -3.463 -14.812 1 95.75 77 ALA A N 1
ATOM 627 C CA . ALA A 1 77 ? -13.125 -2.645 -13.82 1 95.75 77 ALA A CA 1
ATOM 628 C C . ALA A 1 77 ? -11.773 -3.252 -13.453 1 95.75 77 ALA A C 1
ATOM 630 O O . ALA A 1 77 ? -11.555 -4.453 -13.617 1 95.75 77 ALA A O 1
ATOM 631 N N . SER A 1 78 ? -10.883 -2.385 -13.047 1 94.5 78 SER A N 1
ATOM 632 C CA . SER A 1 78 ? -9.562 -2.814 -12.609 1 94.5 78 SER A CA 1
ATOM 633 C C . SER A 1 78 ? -9.344 -2.512 -11.133 1 94.5 78 SER A C 1
ATOM 635 O O . SER A 1 78 ? -9.898 -1.542 -10.602 1 94.5 78 SER A O 1
ATOM 637 N N . VAL A 1 79 ? -8.531 -3.342 -10.508 1 96 79 VAL A N 1
ATOM 638 C CA . VAL A 1 79 ? -8.125 -3.078 -9.133 1 96 79 VAL A CA 1
ATOM 639 C C . VAL A 1 79 ? -6.984 -2.066 -9.117 1 96 79 VAL A C 1
ATOM 641 O O . VAL A 1 79 ? -5.945 -2.283 -9.742 1 96 79 VAL A O 1
ATOM 644 N N . THR A 1 80 ? -7.172 -0.956 -8.375 1 93.88 80 THR A N 1
ATOM 645 C CA . THR A 1 80 ? -6.191 0.125 -8.383 1 93.88 80 THR A CA 1
ATOM 646 C C . THR A 1 80 ? -5.703 0.417 -6.969 1 93.88 80 THR A C 1
ATOM 648 O O . THR A 1 80 ? -4.789 1.225 -6.777 1 93.88 80 THR A O 1
ATOM 651 N N . GLY A 1 81 ? -6.25 -0.121 -5.953 1 95.19 81 GLY A N 1
ATOM 652 C CA . GLY A 1 81 ? -5.824 -0.045 -4.562 1 95.19 81 GLY A CA 1
ATOM 653 C C . GLY A 1 81 ? -5.867 -1.384 -3.854 1 95.19 81 GLY A C 1
ATOM 654 O O . GLY A 1 81 ? -6.781 -2.182 -4.07 1 95.19 81 GLY A O 1
ATOM 655 N N . LEU A 1 82 ? -4.855 -1.594 -3.031 1 96.94 82 LEU A N 1
ATOM 656 C CA . LEU A 1 82 ? -4.758 -2.84 -2.279 1 96.94 82 LEU A CA 1
ATOM 657 C C . LEU A 1 82 ? -4.129 -2.6 -0.911 1 96.94 82 LEU A C 1
ATOM 659 O O . LEU A 1 82 ? -3.152 -1.855 -0.794 1 96.94 82 LEU A O 1
ATOM 663 N N . SER A 1 83 ? -4.68 -3.184 0.085 1 97.31 83 SER A N 1
ATOM 664 C CA . SER A 1 83 ? -4.105 -3.178 1.427 1 97.31 83 SER A CA 1
ATOM 665 C C . SER A 1 83 ? -4.625 -4.352 2.254 1 97.31 83 SER A C 1
ATOM 667 O O . SER A 1 83 ? -5.641 -4.957 1.913 1 97.31 83 SER A O 1
ATOM 669 N N . ALA A 1 84 ? -3.871 -4.715 3.264 1 96.94 84 ALA A N 1
ATOM 670 C CA . ALA A 1 84 ? -4.281 -5.766 4.191 1 96.94 84 ALA A CA 1
ATOM 671 C C . ALA A 1 84 ? -4.062 -5.34 5.641 1 96.94 84 ALA A C 1
ATOM 673 O O . ALA A 1 84 ? -3.273 -4.43 5.91 1 96.94 84 ALA A O 1
ATOM 674 N N . ASN A 1 85 ? -4.844 -5.957 6.492 1 95.19 85 ASN A N 1
ATOM 675 C CA . ASN A 1 85 ? -4.551 -5.695 7.898 1 95.19 85 ASN A CA 1
ATOM 676 C C . ASN A 1 85 ? -3.285 -6.418 8.352 1 95.19 85 ASN A C 1
ATOM 678 O O . ASN A 1 85 ? -2.746 -7.25 7.617 1 95.19 85 ASN A O 1
ATOM 682 N N . GLN A 1 86 ? -2.879 -6.07 9.5 1 91.25 86 GLN A N 1
ATOM 683 C CA . GLN A 1 86 ? -1.586 -6.535 9.992 1 91.25 86 GLN A CA 1
ATOM 684 C C . GLN A 1 86 ? -1.561 -8.055 10.133 1 91.25 86 GLN A C 1
ATOM 686 O O . GLN A 1 86 ? -0.524 -8.688 9.914 1 91.25 86 GLN A O 1
ATOM 691 N N . MET A 1 87 ? -2.678 -8.664 10.43 1 91.81 87 MET A N 1
ATOM 692 C CA . MET A 1 87 ? -2.75 -10.102 10.68 1 91.81 87 MET A CA 1
ATOM 693 C C . MET A 1 87 ? -3.008 -10.859 9.383 1 91.81 87 MET A C 1
ATOM 695 O O . MET A 1 87 ? -3.098 -12.094 9.391 1 91.81 87 MET A O 1
ATOM 699 N N . ASN A 1 88 ? -3.156 -10.148 8.273 1 94.19 88 ASN A N 1
ATOM 700 C CA . ASN A 1 88 ? -3.428 -10.727 6.965 1 94.19 88 ASN A CA 1
ATOM 701 C C . ASN A 1 88 ? -4.676 -11.602 6.988 1 94.19 88 ASN A C 1
ATOM 703 O O . ASN A 1 88 ? -4.676 -12.711 6.453 1 94.19 88 ASN A O 1
ATOM 707 N N . SER A 1 89 ? -5.664 -11.164 7.695 1 95.81 89 SER A N 1
ATOM 708 C CA . SER A 1 89 ? -6.957 -11.836 7.715 1 95.81 89 SER A CA 1
ATOM 709 C C . SER A 1 89 ? -7.98 -11.094 6.867 1 95.81 89 SER A C 1
ATOM 711 O O . SER A 1 89 ? -9.031 -11.648 6.527 1 95.81 89 SER A O 1
ATOM 713 N N . VAL A 1 90 ? -7.711 -9.852 6.562 1 97.31 90 VAL A N 1
ATOM 714 C CA . VAL A 1 90 ? -8.609 -9.008 5.781 1 97.31 90 VAL A CA 1
ATOM 715 C C . VAL A 1 90 ? -7.84 -8.352 4.633 1 97.31 90 VAL A C 1
ATOM 717 O O . VAL A 1 90 ? -6.727 -7.855 4.828 1 97.31 90 VAL A O 1
ATOM 720 N N . LEU A 1 91 ? -8.367 -8.406 3.43 1 97.81 91 LEU A N 1
ATOM 721 C CA . LEU A 1 91 ? -7.852 -7.719 2.252 1 97.81 91 LEU A CA 1
ATOM 722 C C . LEU A 1 91 ? -8.836 -6.648 1.778 1 97.81 91 LEU A C 1
ATOM 724 O O . LEU A 1 91 ? -10.039 -6.902 1.686 1 97.81 91 LEU A O 1
ATOM 728 N N . VAL A 1 92 ? -8.352 -5.422 1.545 1 98.44 92 VAL A N 1
ATOM 729 C CA . VAL A 1 92 ? -9.164 -4.324 1.024 1 98.44 92 VAL A CA 1
ATOM 730 C C . VAL A 1 92 ? -8.719 -3.988 -0.398 1 98.44 92 VAL A C 1
ATOM 732 O O . VAL A 1 92 ? -7.531 -3.809 -0.659 1 98.44 92 VAL A O 1
ATOM 735 N N . SER A 1 93 ? -9.586 -4.012 -1.306 1 98.31 93 SER A N 1
ATOM 736 C CA . SER A 1 93 ? -9.297 -3.604 -2.678 1 98.31 93 SER A CA 1
ATOM 737 C C . SER A 1 93 ? -10.18 -2.434 -3.102 1 98.31 93 SER A C 1
ATOM 739 O O . SER A 1 93 ? -11.312 -2.303 -2.643 1 98.31 93 SER A O 1
ATOM 741 N N . GLY A 1 94 ? -9.656 -1.526 -3.854 1 97.81 94 GLY A N 1
ATOM 742 C CA . GLY A 1 94 ? -10.359 -0.443 -4.523 1 97.81 94 GLY A CA 1
ATOM 743 C C . GLY A 1 94 ? -10.258 -0.513 -6.035 1 97.81 94 GLY A C 1
ATOM 744 O O . GLY A 1 94 ? -9.242 -0.957 -6.574 1 97.81 94 GLY A O 1
ATOM 745 N N . ASP A 1 95 ? -11.336 -0.036 -6.734 1 97.56 95 ASP A N 1
ATOM 746 C CA . ASP A 1 95 ? -11.32 -0.266 -8.18 1 97.56 95 ASP A CA 1
ATOM 747 C C . ASP A 1 95 ? -11.609 1.023 -8.945 1 97.56 95 ASP A C 1
ATOM 749 O O . ASP A 1 95 ? -11.781 2.084 -8.344 1 97.56 95 ASP A O 1
ATOM 753 N N . THR A 1 96 ? -11.578 0.951 -10.297 1 96.56 96 THR A N 1
ATOM 754 C CA . THR A 1 96 ? -11.68 2.096 -11.195 1 96.56 96 THR A CA 1
ATOM 755 C C . THR A 1 96 ? -13.109 2.633 -11.227 1 96.56 96 THR A C 1
ATOM 757 O O . THR A 1 96 ? -13.352 3.729 -11.734 1 96.56 96 THR A O 1
ATOM 760 N N . CYS A 1 97 ? -14.047 1.927 -10.602 1 97.56 97 CYS A N 1
ATOM 761 C CA . CYS A 1 97 ? -15.438 2.377 -10.578 1 97.56 97 CYS A CA 1
ATOM 762 C C . CYS A 1 97 ? -15.773 3.027 -9.242 1 97.56 97 CYS A C 1
ATOM 764 O O . CYS A 1 97 ? -16.906 3.434 -9.016 1 97.56 97 CYS A O 1
ATOM 766 N N . GLY A 1 98 ? -14.812 3.092 -8.367 1 97.19 98 GLY A N 1
ATOM 767 C CA . GLY A 1 98 ? -14.992 3.82 -7.125 1 97.19 98 GLY A CA 1
ATOM 768 C C . GLY A 1 98 ? -15.43 2.934 -5.973 1 97.19 98 GLY A C 1
ATOM 769 O O . GLY A 1 98 ? -15.75 3.428 -4.891 1 97.19 98 GLY A O 1
ATOM 770 N N . PHE A 1 99 ? -15.422 1.63 -6.184 1 98.31 99 PHE A N 1
ATOM 771 C CA . PHE A 1 99 ? -15.859 0.715 -5.137 1 98.31 99 PHE A CA 1
ATOM 772 C C . PHE A 1 99 ? -14.68 0.243 -4.297 1 98.31 99 PHE A C 1
ATOM 774 O O . PHE A 1 99 ? -13.562 0.119 -4.801 1 98.31 99 PHE A O 1
ATOM 781 N N . ILE A 1 100 ? -14.961 -0.015 -3.072 1 98.38 100 ILE A N 1
ATOM 782 C CA . ILE A 1 100 ? -14.062 -0.693 -2.148 1 98.38 100 ILE A CA 1
ATOM 783 C C . ILE A 1 100 ? -14.641 -2.055 -1.771 1 98.38 100 ILE A C 1
ATOM 785 O O . ILE A 1 100 ? -15.844 -2.18 -1.521 1 98.38 100 ILE A O 1
ATOM 789 N N . GLN A 1 101 ? -13.891 -3.057 -1.844 1 98.56 101 GLN A N 1
ATOM 790 C CA . GLN A 1 101 ? -14.25 -4.398 -1.398 1 98.56 101 GLN A CA 1
ATOM 791 C C . GLN A 1 101 ? -13.398 -4.84 -0.215 1 98.56 101 GLN A C 1
ATOM 793 O O . GLN A 1 101 ? -12.188 -4.609 -0.2 1 98.56 101 GLN A O 1
ATOM 798 N N . VAL A 1 102 ? -14.031 -5.438 0.775 1 98.44 102 VAL A N 1
ATOM 799 C CA . VAL A 1 102 ? -13.352 -6.02 1.927 1 98.44 102 VAL A CA 1
ATOM 800 C C . VAL A 1 102 ? -13.539 -7.535 1.924 1 98.44 102 VAL A C 1
ATOM 802 O O . VAL A 1 102 ? -14.672 -8.031 1.917 1 98.44 102 VAL A O 1
ATOM 805 N N . TRP A 1 103 ? -12.438 -8.266 1.919 1 97.94 103 TRP A N 1
ATOM 806 C CA . TRP A 1 103 ? -12.453 -9.719 1.795 1 97.94 103 TRP A CA 1
ATOM 807 C C . TRP A 1 103 ? -11.93 -10.383 3.066 1 97.94 103 TRP A C 1
ATOM 809 O O . TRP A 1 103 ? -10.938 -9.93 3.645 1 97.94 103 TRP A O 1
ATOM 819 N N . ASP A 1 104 ? -12.57 -11.453 3.51 1 97.38 104 ASP A N 1
ATOM 820 C CA . ASP A 1 104 ? -12.008 -12.336 4.527 1 97.38 104 ASP A CA 1
ATOM 821 C C . ASP A 1 104 ? -11.016 -13.32 3.914 1 97.38 104 ASP A C 1
ATOM 823 O O . ASP A 1 104 ? -11.414 -14.266 3.23 1 97.38 104 ASP A O 1
ATOM 827 N N . ILE A 1 105 ? -9.742 -13.0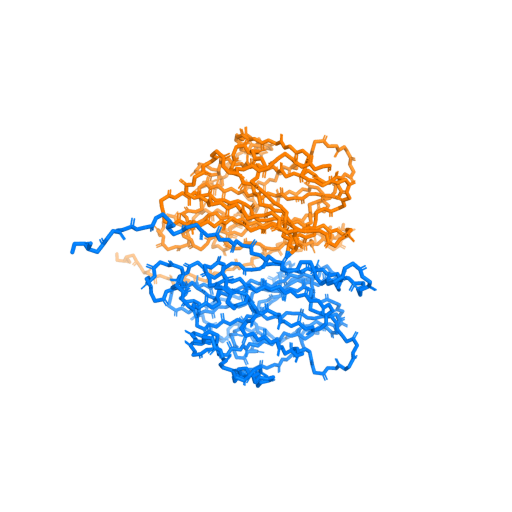86 4.164 1 94.44 105 ILE A N 1
ATOM 828 C CA . ILE A 1 105 ? -8.742 -13.945 3.541 1 94.44 105 ILE A CA 1
ATOM 829 C C . ILE A 1 105 ? -8.07 -14.812 4.605 1 94.44 105 ILE A C 1
ATOM 831 O O . ILE A 1 105 ? -6.965 -15.32 4.395 1 94.44 105 ILE A O 1
ATOM 835 N N . SER A 1 106 ? -8.625 -14.977 5.773 1 93.44 106 SER A N 1
ATOM 836 C CA . SER A 1 106 ? -8.062 -15.742 6.887 1 93.44 106 SER A CA 1
ATOM 837 C C . SER A 1 106 ? -7.73 -17.172 6.473 1 93.44 106 SER A C 1
ATOM 839 O O . SER A 1 106 ? -6.73 -17.734 6.914 1 93.44 106 SER A O 1
ATOM 841 N N . ASP A 1 107 ? -8.555 -17.719 5.551 1 88.19 107 ASP A N 1
ATOM 842 C CA . ASP A 1 107 ? -8.352 -19.109 5.164 1 88.19 107 ASP A CA 1
ATOM 843 C C . ASP A 1 107 ? -8.07 -19.234 3.67 1 88.19 107 ASP A C 1
ATOM 845 O O . ASP A 1 107 ? -8.102 -20.328 3.115 1 88.19 107 ASP A O 1
ATOM 849 N N . TYR A 1 108 ? -7.883 -18.109 3.078 1 89.06 108 TYR A N 1
ATOM 850 C CA . TYR A 1 108 ? -7.699 -18.141 1.631 1 89.06 108 TYR A CA 1
ATOM 851 C C . TYR A 1 108 ? -6.219 -18.203 1.271 1 89.06 108 TYR A C 1
ATOM 853 O O . TYR A 1 108 ? -5.41 -17.453 1.8 1 89.06 108 TYR A O 1
ATOM 861 N N . GLY A 1 109 ? -5.926 -19.078 0.337 1 82.56 109 GLY A N 1
ATOM 862 C CA . GLY A 1 109 ? -4.562 -19.172 -0.161 1 82.56 109 GLY A CA 1
ATOM 863 C C . GLY A 1 109 ? -3.607 -19.812 0.826 1 82.56 109 GLY A C 1
ATOM 864 O O . GLY A 1 109 ? -2.406 -19.531 0.811 1 82.56 109 GLY A O 1
ATOM 865 N N . LEU A 1 110 ? -4.023 -20.531 1.814 1 81.12 110 LEU A N 1
ATOM 866 C CA . LEU A 1 110 ? -3.176 -21.141 2.838 1 81.12 110 LEU A CA 1
ATOM 867 C C . LEU A 1 110 ? -2.688 -22.516 2.402 1 81.12 110 LEU A C 1
ATOM 869 O O . LEU A 1 110 ? -1.79 -23.094 3.023 1 81.12 110 LEU A O 1
ATOM 873 N N . SER A 1 111 ? -3.24 -23.109 1.521 1 70.81 111 SER A N 1
ATOM 874 C CA . SER A 1 111 ? -2.797 -24.391 0.974 1 70.81 111 SER A CA 1
ATOM 875 C C . SER A 1 111 ? -2.902 -24.406 -0.547 1 70.81 111 SER A C 1
ATOM 877 O O . SER A 1 111 ? -3.693 -23.656 -1.129 1 70.81 111 SER A O 1
ATOM 879 N N . PRO A 1 112 ? -1.748 -25 -1.137 1 61.47 112 PRO A N 1
ATOM 880 C CA . PRO A 1 112 ? -1.816 -25.078 -2.598 1 61.47 112 PRO A CA 1
ATOM 881 C C . PRO A 1 112 ? -3.133 -25.672 -3.096 1 61.47 112 PRO A C 1
ATOM 883 O O . PRO A 1 112 ? -3.682 -26.578 -2.469 1 61.47 112 PRO A O 1
ATOM 886 N N . ARG A 1 113 ? -3.998 -24.859 -3.467 1 54.88 113 ARG A N 1
ATOM 887 C CA . ARG A 1 113 ? -5.203 -25.5 -3.988 1 54.88 113 ARG A CA 1
ATOM 888 C C . ARG A 1 113 ? -4.863 -26.531 -5.051 1 54.88 113 ARG A C 1
ATOM 890 O O . ARG A 1 113 ? -4.039 -26.281 -5.93 1 54.88 113 ARG A O 1
ATOM 897 N N . THR A 1 114 ? -4.875 -27.797 -4.68 1 51.5 114 THR A N 1
ATOM 898 C CA . THR A 1 114 ? -4.762 -28.844 -5.688 1 51.5 114 THR A CA 1
ATOM 899 C C . THR A 1 114 ? -5.465 -28.438 -6.977 1 51.5 114 THR A C 1
ATOM 901 O O . THR A 1 114 ? -5.055 -28.844 -8.07 1 51.5 114 THR A O 1
ATOM 904 N N . GLN A 1 115 ? -6.832 -27.953 -6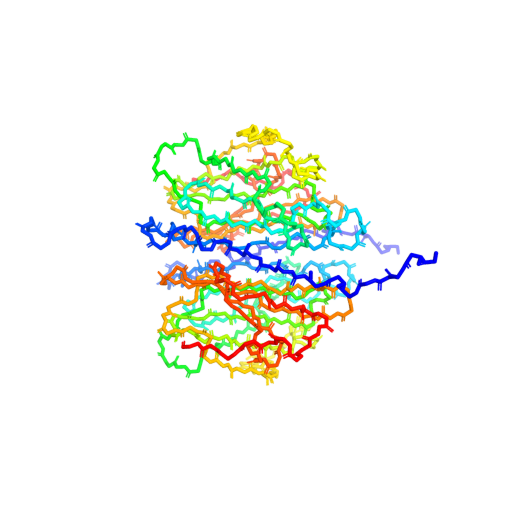.785 1 44.88 115 GLN A N 1
ATOM 905 C CA . GLN A 1 115 ? -7.617 -27.578 -7.957 1 44.88 115 GLN A CA 1
ATOM 906 C C . GLN A 1 115 ? -7.859 -26.062 -7.996 1 44.88 115 GLN A C 1
ATOM 908 O O . GLN A 1 115 ? -8.047 -25.438 -6.953 1 44.88 115 GLN A O 1
ATOM 913 N N . GLY A 1 116 ? -7.164 -25.203 -8.797 1 47.28 116 GLY A N 1
ATOM 914 C CA . GLY A 1 116 ? -7.348 -23.812 -9.195 1 47.28 116 GLY A CA 1
ATOM 915 C C . GLY A 1 116 ? -8.641 -23.219 -8.688 1 47.28 116 GLY A C 1
ATOM 916 O O . GLY A 1 116 ? -9.531 -22.891 -9.469 1 47.28 116 GLY A O 1
ATOM 917 N N . SER A 1 117 ? -9.117 -23.672 -7.531 1 50.84 117 SER A N 1
ATOM 918 C CA . SER A 1 117 ? -10.484 -23.203 -7.305 1 50.84 117 SER A CA 1
ATOM 919 C C . SER A 1 117 ? -10.547 -21.672 -7.312 1 50.84 117 SER A C 1
ATOM 921 O O . SER A 1 117 ? -9.727 -21.016 -6.668 1 50.84 117 SER A O 1
ATOM 923 N N . LEU A 1 118 ? -11.016 -21.125 -8.469 1 59.25 118 LEU A N 1
ATOM 924 C CA . LEU A 1 118 ? -11.492 -19.797 -8.805 1 59.25 118 LEU A CA 1
ATOM 925 C C . LEU A 1 118 ? -12.43 -19.266 -7.73 1 59.25 118 LEU A C 1
ATOM 927 O O . LEU A 1 118 ? -13.016 -18.188 -7.887 1 59.25 118 LEU A O 1
ATOM 931 N N . GLU A 1 119 ? -12.414 -20.031 -6.535 1 81.25 119 GLU A N 1
ATOM 932 C CA . GLU A 1 119 ? -13.398 -19.516 -5.59 1 81.25 119 GLU A CA 1
ATOM 933 C C . GLU A 1 119 ? -12.867 -18.266 -4.867 1 81.25 119 GLU A C 1
ATOM 935 O O . GLU A 1 119 ? -11.719 -18.266 -4.406 1 81.25 119 GLU A O 1
ATOM 940 N N . LYS A 1 120 ? -13.695 -17.297 -4.887 1 89.94 120 LYS A N 1
ATOM 941 C CA . LYS A 1 120 ? -13.414 -16.031 -4.195 1 89.94 120 LYS A CA 1
ATOM 942 C C . LYS A 1 120 ? -13.469 -16.219 -2.682 1 89.94 120 LYS A C 1
ATOM 944 O O . LYS A 1 120 ? -14.242 -17.031 -2.176 1 89.94 120 LYS A O 1
ATOM 949 N N . PRO A 1 121 ? -12.539 -15.609 -1.941 1 94.06 121 PRO A N 1
ATOM 950 C CA . PRO A 1 121 ? -12.773 -15.547 -0.497 1 94.06 121 PRO A CA 1
ATOM 951 C C . PRO A 1 121 ? -14.078 -14.836 -0.142 1 94.06 121 PRO A C 1
ATOM 953 O O . PRO A 1 121 ? -14.656 -14.141 -0.98 1 94.06 121 PRO A O 1
ATOM 956 N N . PRO A 1 122 ? -14.602 -15.07 1.065 1 96.12 122 PRO A N 1
ATOM 957 C CA . PRO A 1 122 ? -15.836 -14.383 1.451 1 96.12 122 PRO A CA 1
ATOM 958 C C . PRO A 1 122 ? -15.719 -12.859 1.353 1 96.12 122 PRO A C 1
ATOM 960 O O . PRO A 1 122 ? -14.773 -12.273 1.887 1 96.12 122 PRO A O 1
ATOM 963 N N . LEU A 1 123 ? -16.656 -12.266 0.646 1 97.31 123 LEU A N 1
ATOM 964 C CA . LEU A 1 123 ? -16.797 -10.812 0.599 1 97.31 123 LEU A CA 1
ATOM 965 C C . LEU A 1 123 ? -17.531 -10.297 1.833 1 97.31 123 LEU A C 1
ATOM 967 O O . LEU A 1 123 ? -18.719 -10.586 2.02 1 97.31 123 LEU A O 1
ATOM 971 N N . LEU A 1 124 ? -16.891 -9.578 2.652 1 97.88 124 LEU A N 1
ATOM 972 C CA . LEU A 1 124 ? -17.453 -9.078 3.9 1 97.88 124 LEU A CA 1
ATOM 973 C C . LEU A 1 124 ? -18.312 -7.844 3.65 1 97.88 124 LEU A C 1
ATOM 975 O O . LEU A 1 124 ? -19.375 -7.68 4.27 1 97.88 124 LEU A O 1
ATOM 979 N N . CYS A 1 125 ? -17.891 -6.926 2.818 1 97.44 125 CYS A N 1
ATOM 980 C CA . CYS A 1 125 ? -18.578 -5.676 2.518 1 97.44 125 CYS A CA 1
ATOM 981 C C . CYS A 1 125 ? -18.094 -5.098 1.19 1 97.44 125 CYS A C 1
ATOM 983 O O . CYS A 1 125 ? -16.969 -5.336 0.773 1 97.44 125 CYS A O 1
ATOM 985 N N . SER A 1 126 ? -18.922 -4.426 0.537 1 97.94 126 SER A N 1
ATOM 986 C CA . SER A 1 126 ? -18.609 -3.682 -0.681 1 97.94 126 SER A CA 1
ATOM 987 C C . SER A 1 126 ? -19.5 -2.445 -0.811 1 97.94 126 SER A C 1
ATOM 989 O O . SER A 1 126 ? -20.703 -2.521 -0.61 1 97.94 126 SER A O 1
ATOM 991 N N . TRP A 1 127 ? -18.891 -1.311 -1.093 1 97.25 127 TRP A N 1
ATOM 992 C CA . TRP A 1 127 ? -19.656 -0.079 -1.235 1 97.25 127 TRP A CA 1
ATOM 993 C C . TRP A 1 127 ? -18.969 0.883 -2.199 1 97.25 127 TRP A C 1
ATOM 995 O O . TRP A 1 127 ? -17.766 0.757 -2.467 1 97.25 127 TRP A O 1
ATOM 1005 N N . ARG A 1 128 ? -19.719 1.777 -2.732 1 97.19 128 ARG A N 1
ATOM 1006 C CA . ARG A 1 128 ? -19.156 2.828 -3.576 1 97.19 128 ARG A CA 1
ATOM 1007 C C . ARG A 1 128 ? -18.609 3.969 -2.73 1 97.19 128 ARG A C 1
ATOM 1009 O O . ARG A 1 128 ? -19.359 4.828 -2.264 1 97.19 128 ARG A O 1
ATOM 1016 N N . ALA A 1 129 ? -17.344 4.016 -2.584 1 95.94 129 ALA A N 1
ATOM 1017 C CA . ALA A 1 129 ? -16.672 4.98 -1.72 1 95.94 129 ALA A CA 1
ATOM 1018 C C . ALA A 1 129 ? -16.469 6.312 -2.436 1 95.94 129 ALA A C 1
ATOM 1020 O O . ALA A 1 129 ? -16.391 7.363 -1.793 1 95.94 129 ALA A O 1
ATOM 1021 N N . HIS A 1 130 ? -16.297 6.242 -3.719 1 92.81 130 HIS A N 1
ATOM 1022 C CA . HIS A 1 130 ? -16.047 7.418 -4.539 1 92.81 130 HIS A CA 1
ATOM 1023 C C . HIS A 1 130 ? -16.812 7.348 -5.859 1 92.81 130 HIS A C 1
ATOM 1025 O O . HIS A 1 130 ? -17.203 6.262 -6.297 1 92.81 130 HIS A O 1
ATOM 1031 N N . ASN A 1 131 ? -17.047 8.516 -6.465 1 94.31 131 ASN A N 1
ATOM 1032 C CA . ASN A 1 131 ? -17.688 8.562 -7.773 1 94.31 131 ASN A CA 1
ATOM 1033 C C . ASN A 1 131 ? -16.688 8.281 -8.898 1 94.31 131 ASN A C 1
ATOM 1035 O O . ASN A 1 131 ? -17.078 7.934 -10.008 1 94.31 131 ASN A O 1
ATOM 1039 N N . SER A 1 132 ? -15.43 8.469 -8.625 1 94.38 132 SER A N 1
ATOM 1040 C CA . SER A 1 132 ? -14.344 8.242 -9.57 1 94.38 132 SER A CA 1
ATOM 1041 C C . SER A 1 132 ? -13.438 7.105 -9.109 1 94.38 132 SER A C 1
ATOM 1043 O O . SER A 1 132 ? -13.742 6.418 -8.133 1 94.38 132 SER A O 1
ATOM 1045 N N . THR A 1 133 ? -12.383 6.848 -9.82 1 94 133 THR A N 1
ATOM 1046 C CA . THR A 1 133 ? -11.43 5.773 -9.57 1 94 133 THR A CA 1
ATOM 1047 C C . THR A 1 133 ? -10.852 5.887 -8.156 1 94 133 THR A C 1
ATOM 1049 O O . THR A 1 133 ? -10.461 6.973 -7.73 1 94 133 THR A O 1
ATOM 1052 N N . VAL A 1 134 ? -10.844 4.789 -7.422 1 95.75 134 VAL A N 1
ATOM 1053 C CA . VAL A 1 134 ? -10.062 4.703 -6.191 1 95.75 134 VAL A CA 1
ATOM 1054 C C . VAL A 1 134 ? -8.578 4.57 -6.527 1 95.75 134 VAL A C 1
ATOM 1056 O O . VAL A 1 134 ? -8.18 3.646 -7.238 1 95.75 134 VAL A O 1
ATOM 1059 N N . VAL A 1 135 ? -7.77 5.43 -6.012 1 91 135 VAL A N 1
ATOM 1060 C CA . VAL A 1 135 ? -6.363 5.387 -6.406 1 91 135 VAL A CA 1
ATOM 1061 C C . VAL A 1 135 ? -5.531 4.781 -5.277 1 91 135 VAL A C 1
ATOM 1063 O O . VAL A 1 135 ? -4.426 4.285 -5.512 1 91 135 VAL A O 1
ATOM 1066 N N . SER A 1 136 ? -6.059 4.812 -4.082 1 93.19 136 SER A N 1
ATOM 1067 C CA . SER A 1 136 ? -5.355 4.219 -2.949 1 93.19 136 SER A CA 1
ATOM 1068 C C . SER A 1 136 ? -6.324 3.812 -1.845 1 93.19 136 SER A C 1
ATOM 1070 O O . SER A 1 136 ? -7.332 4.484 -1.618 1 93.19 136 SER A O 1
ATOM 1072 N N . VAL A 1 137 ? -6.02 2.758 -1.156 1 96.12 137 VAL A N 1
ATOM 1073 C CA . VAL A 1 137 ? -6.742 2.303 0.025 1 96.12 137 VAL A CA 1
ATOM 1074 C C . VAL A 1 137 ? -5.754 1.859 1.101 1 96.12 137 VAL A C 1
ATOM 1076 O O . VAL A 1 137 ? -4.727 1.25 0.795 1 96.12 137 VAL A O 1
ATOM 1079 N N . GLU A 1 138 ? -6.082 2.176 2.289 1 94.25 138 GLU A N 1
ATOM 1080 C CA . GLU A 1 138 ? -5.262 1.801 3.436 1 94.25 138 GLU A CA 1
ATOM 1081 C C . GLU A 1 138 ? -6.125 1.303 4.594 1 94.25 138 GLU A C 1
ATOM 1083 O O . GLU A 1 138 ? -6.988 2.029 5.086 1 94.25 138 GLU A O 1
ATOM 1088 N N . HIS A 1 139 ? -5.906 0.04 4.961 1 95.31 139 HIS A N 1
ATOM 1089 C CA . HIS A 1 139 ? -6.473 -0.462 6.211 1 95.31 139 HIS A CA 1
ATOM 1090 C C . HIS A 1 139 ? -5.574 -0.132 7.395 1 95.31 139 HIS A C 1
ATOM 1092 O O . HIS A 1 139 ? -4.355 -0.3 7.32 1 95.31 139 HIS A O 1
ATOM 1098 N N . PHE A 1 140 ? -6.195 0.341 8.453 1 89.5 140 PHE A N 1
ATOM 1099 C CA . PHE A 1 140 ? -5.363 0.645 9.617 1 89.5 140 PHE A CA 1
ATOM 1100 C C . PHE A 1 140 ? -6.164 0.511 10.906 1 89.5 140 PHE A C 1
ATOM 1102 O O . PHE A 1 140 ? -7.395 0.496 10.875 1 89.5 140 PHE A O 1
ATOM 1109 N N . MET A 1 141 ? -5.375 0.326 11.953 1 87.44 141 MET A N 1
ATOM 1110 C CA . MET A 1 141 ? -5.949 0.269 13.297 1 87.44 141 MET A CA 1
ATOM 1111 C C . MET A 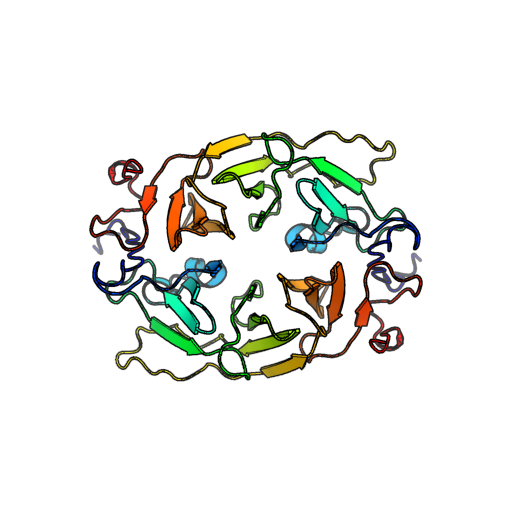1 141 ? -5.723 1.578 14.047 1 87.44 141 MET A C 1
ATOM 1113 O O . MET A 1 141 ? -4.656 2.184 13.93 1 87.44 141 MET A O 1
ATOM 1117 N N . PHE A 1 142 ? -6.691 2.012 14.703 1 78.62 142 PHE A N 1
ATOM 1118 C CA . PHE A 1 142 ? -6.578 3.096 15.672 1 78.62 142 PHE A CA 1
ATOM 1119 C C . PHE A 1 142 ? -7.125 2.668 17.031 1 78.62 142 PHE A C 1
ATOM 1121 O O . PHE A 1 142 ? -8.344 2.547 17.203 1 78.62 142 PHE A O 1
ATOM 1128 N N . GLY A 1 143 ? -6.195 2.459 17.875 1 75.69 143 GLY A N 1
ATOM 1129 C CA . GLY A 1 143 ? -6.602 1.722 19.062 1 75.69 143 GLY A CA 1
ATOM 1130 C C . GLY A 1 143 ? -7.078 0.314 18.766 1 75.69 143 GLY A C 1
ATOM 1131 O O . GLY A 1 143 ? -6.367 -0.46 18.109 1 75.69 143 GLY A O 1
ATOM 1132 N N . SER A 1 144 ? -8.289 0.008 19.203 1 81.31 144 SER A N 1
ATOM 1133 C CA . SER A 1 144 ? -8.836 -1.325 18.984 1 81.31 144 SER A CA 1
ATOM 1134 C C . SER A 1 144 ? -9.742 -1.345 17.75 1 81.31 144 SER A C 1
ATOM 1136 O O . SER A 1 144 ? -10.227 -2.404 17.344 1 81.31 144 SER A O 1
ATOM 1138 N N . ASP A 1 145 ? -9.891 -0.143 17.203 1 83.44 145 ASP A N 1
ATOM 1139 C CA . ASP A 1 145 ? -10.82 -0.043 16.078 1 83.44 145 ASP A CA 1
ATOM 1140 C C . ASP A 1 145 ? -10.07 -0.035 14.758 1 83.44 145 ASP A C 1
ATOM 1142 O O . ASP A 1 145 ? -8.906 0.385 14.695 1 83.44 145 ASP A O 1
ATOM 1146 N N . SER A 1 146 ? -10.75 -0.569 13.766 1 90.44 146 SER A N 1
ATOM 1147 C CA . SER A 1 146 ? -10.172 -0.564 12.43 1 90.44 146 SER A CA 1
ATOM 1148 C C . SER A 1 146 ? -10.906 0.417 11.516 1 90.44 146 SER A C 1
ATOM 1150 O O . SER A 1 146 ? -12.109 0.632 11.664 1 90.44 146 SER A O 1
ATOM 1152 N N . PHE A 1 147 ? -10.133 1.019 10.57 1 88.56 147 PHE A N 1
ATOM 1153 C CA . PHE A 1 147 ? -10.672 1.964 9.602 1 88.56 147 PHE A CA 1
ATOM 1154 C C . PHE A 1 147 ? -10.047 1.737 8.227 1 88.56 147 PHE A C 1
ATOM 1156 O O . PHE A 1 147 ? -9.047 1.03 8.102 1 88.56 147 PHE A O 1
ATOM 1163 N N . ILE A 1 148 ? -10.703 2.277 7.215 1 93.31 148 ILE A N 1
ATOM 1164 C CA . ILE A 1 148 ? -10.195 2.277 5.848 1 93.31 148 ILE A CA 1
ATOM 1165 C C . ILE A 1 148 ? -10.109 3.711 5.328 1 93.31 148 ILE A C 1
ATOM 1167 O O . ILE A 1 148 ? -11.102 4.453 5.375 1 93.31 148 ILE A O 1
ATOM 1171 N N . LEU A 1 149 ? -8.938 4.031 4.953 1 90.5 149 LEU A N 1
ATOM 1172 C CA . LEU A 1 149 ? -8.711 5.301 4.27 1 90.5 149 LEU A CA 1
ATOM 1173 C C . LEU A 1 149 ? -8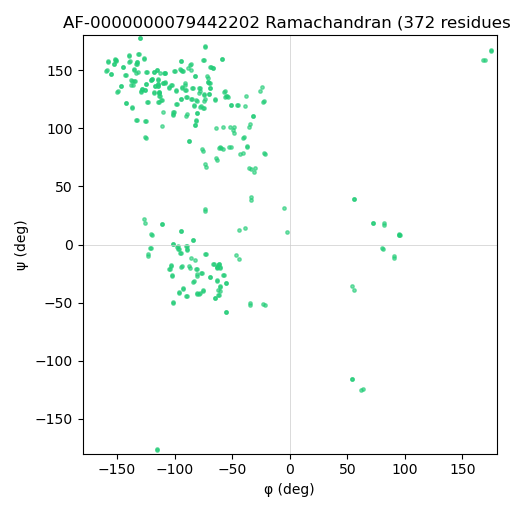.648 5.098 2.758 1 90.5 149 LEU A C 1
ATOM 1175 O O . LEU A 1 149 ? -7.984 4.176 2.277 1 90.5 149 LEU A O 1
ATOM 1179 N N . SER A 1 150 ? -9.375 5.934 2.008 1 92.25 150 SER A N 1
ATOM 1180 C CA . SER A 1 150 ? -9.359 5.828 0.552 1 92.25 150 SER A CA 1
ATOM 1181 C C . SER A 1 150 ? -9.148 7.188 -0.103 1 92.25 150 SER A C 1
ATOM 1183 O O . SER A 1 150 ? -9.516 8.219 0.463 1 92.25 150 SER A O 1
ATOM 1185 N N . SER A 1 151 ? -8.516 7.156 -1.195 1 88.62 151 SER A N 1
ATOM 1186 C CA . SER A 1 151 ? -8.391 8.336 -2.043 1 88.62 151 SER A CA 1
ATOM 1187 C C . SER A 1 151 ? -8.844 8.047 -3.469 1 88.62 151 SER A C 1
ATOM 1189 O O . SER A 1 151 ? -8.867 6.887 -3.893 1 88.62 151 SER A O 1
ATOM 1191 N N . SER A 1 152 ? -9.148 9.117 -4.176 1 89.44 152 SER A N 1
ATOM 1192 C CA . SER A 1 152 ? -9.719 9 -5.512 1 89.44 152 SER A CA 1
ATOM 1193 C C . SER A 1 152 ? -8.992 9.898 -6.508 1 89.44 152 SER A C 1
ATOM 1195 O O . SER A 1 152 ? -8.273 10.812 -6.113 1 89.44 152 SER A O 1
ATOM 1197 N N . SER A 1 153 ? -9.234 9.594 -7.797 1 86.94 153 SER A N 1
ATOM 1198 C CA . SER A 1 153 ? -8.672 10.406 -8.875 1 86.94 153 SER A CA 1
ATOM 1199 C C . SER A 1 153 ? -9.266 11.805 -8.875 1 86.94 153 SER A C 1
ATOM 1201 O O . SER A 1 153 ? -8.719 12.719 -9.5 1 86.94 153 SER A O 1
ATOM 1203 N N . ASP A 1 154 ? -10.391 11.984 -8.18 1 79.62 154 ASP A N 1
ATOM 1204 C CA . ASP A 1 154 ? -10.969 13.32 -8.078 1 79.62 154 ASP A CA 1
ATOM 1205 C C . ASP A 1 154 ? -10.32 14.117 -6.945 1 79.62 154 ASP A C 1
ATOM 1207 O O . ASP A 1 154 ? -10.805 15.188 -6.574 1 79.62 154 ASP A O 1
ATOM 1211 N N . ARG A 1 155 ? -9.359 13.516 -6.348 1 76.62 155 ARG A N 1
ATOM 1212 C CA . ARG A 1 155 ? -8.492 14.164 -5.375 1 76.62 155 ARG A CA 1
ATOM 1213 C C . ARG A 1 155 ? -9.141 14.195 -3.996 1 76.62 155 ARG A C 1
ATOM 1215 O O . ARG A 1 155 ? -8.727 14.969 -3.127 1 76.62 155 ARG A O 1
ATOM 1222 N N . SER A 1 156 ? -10.125 13.398 -3.809 1 78.75 156 SER A N 1
ATOM 1223 C CA . SER A 1 156 ? -10.727 13.289 -2.486 1 78.75 156 SER A CA 1
ATOM 1224 C C . SER A 1 156 ? -10.125 12.133 -1.696 1 78.75 156 SER A C 1
ATOM 1226 O O . SER A 1 156 ? -9.625 11.164 -2.279 1 78.75 156 SER A O 1
ATOM 1228 N N . ALA A 1 157 ? -10.117 12.32 -0.408 1 83.69 157 ALA A N 1
ATOM 1229 C CA . ALA A 1 157 ? -9.766 11.258 0.536 1 83.69 157 ALA A CA 1
ATOM 1230 C C . ALA A 1 157 ? -10.836 11.109 1.609 1 83.69 157 ALA A C 1
ATOM 1232 O O . ALA A 1 157 ? -11.336 12.102 2.15 1 83.69 157 ALA A O 1
ATOM 1233 N N . ARG A 1 158 ? -11.188 9.883 1.837 1 86.38 158 ARG A N 1
ATOM 1234 C CA . ARG A 1 158 ? -12.305 9.609 2.74 1 86.38 158 ARG A CA 1
ATOM 1235 C C . ARG A 1 158 ? -11.938 8.516 3.744 1 86.38 158 ARG A C 1
ATOM 1237 O O . ARG A 1 158 ? -11.055 7.699 3.486 1 86.38 158 ARG A O 1
ATOM 1244 N N . LEU A 1 159 ? -12.672 8.562 4.844 1 85.56 159 LEU A N 1
ATOM 1245 C CA . LEU A 1 159 ? -12.492 7.602 5.922 1 85.56 159 LEU A CA 1
ATOM 1246 C C . LEU A 1 159 ? -13.758 6.766 6.121 1 85.56 159 LEU A C 1
ATOM 1248 O O . LEU A 1 159 ? -14.867 7.297 6.109 1 85.56 159 LEU A O 1
ATOM 1252 N N . TRP A 1 160 ? -13.531 5.469 6.289 1 89.94 160 TRP A N 1
ATOM 1253 C CA . TRP A 1 160 ? -14.641 4.531 6.418 1 89.94 160 TRP A CA 1
ATOM 1254 C C . TRP A 1 160 ? -14.391 3.543 7.551 1 89.94 160 TRP A C 1
ATOM 1256 O O . TRP A 1 160 ? -13.242 3.221 7.859 1 89.94 160 TRP A O 1
ATOM 1266 N N . THR A 1 161 ? -15.484 3.1 8.141 1 89.06 161 THR A N 1
ATOM 1267 C CA . THR A 1 161 ? -15.383 1.865 8.906 1 89.06 161 THR A CA 1
ATOM 1268 C C . THR A 1 161 ? -15.297 0.655 7.984 1 89.06 161 THR A C 1
ATOM 1270 O O . THR A 1 161 ? -15.641 0.742 6.805 1 89.06 161 THR A O 1
ATOM 1273 N N . PRO A 1 162 ? -14.797 -0.452 8.461 1 92 162 PRO A N 1
ATOM 1274 C CA . PRO A 1 162 ? -14.609 -1.622 7.602 1 92 162 PRO A CA 1
ATOM 1275 C C . PRO A 1 162 ? -15.93 -2.166 7.059 1 92 162 PRO A C 1
ATOM 1277 O O . PRO A 1 162 ? -15.938 -2.93 6.09 1 92 162 PRO A O 1
ATOM 1280 N N . ASP A 1 163 ? -17 -1.828 7.691 1 92.31 163 ASP A N 1
ATOM 1281 C CA . ASP A 1 163 ? -18.297 -2.281 7.203 1 92.31 163 ASP A CA 1
ATOM 1282 C C . ASP A 1 163 ? -18.938 -1.229 6.301 1 92.31 163 ASP A C 1
ATOM 1284 O O . ASP A 1 163 ? -20.141 -1.315 5.988 1 92.31 163 ASP A O 1
ATOM 1288 N N . GLY A 1 164 ? -18.188 -0.214 5.898 1 91.94 164 GLY A N 1
ATOM 1289 C CA . GLY A 1 164 ? -18.609 0.663 4.82 1 91.94 164 GLY A CA 1
ATOM 1290 C C . GLY A 1 164 ? -19.312 1.915 5.309 1 91.94 164 GLY A C 1
ATOM 1291 O O . GLY A 1 164 ? -19.906 2.648 4.516 1 91.94 164 GLY A O 1
ATOM 1292 N N . LYS A 1 165 ? -19.281 2.141 6.598 1 88.5 165 LYS A N 1
ATOM 1293 C CA . LYS A 1 165 ? -19.875 3.371 7.117 1 88.5 165 LYS A CA 1
ATOM 1294 C C . LYS A 1 165 ? -18.938 4.559 6.914 1 88.5 165 LYS A C 1
ATOM 1296 O O . LYS A 1 165 ? -17.75 4.48 7.242 1 88.5 165 LYS A O 1
ATOM 1301 N N . PHE A 1 166 ? -19.562 5.629 6.438 1 86.81 166 PHE A N 1
ATOM 1302 C CA . PHE A 1 166 ? -18.812 6.848 6.168 1 86.81 166 PHE A CA 1
ATOM 1303 C C . PHE A 1 166 ? -18.453 7.555 7.469 1 86.81 166 PHE A C 1
ATOM 1305 O O . PHE A 1 166 ? -19.312 7.781 8.32 1 86.81 166 PHE A O 1
ATOM 1312 N N . VAL A 1 167 ? -17.219 7.891 7.652 1 79.06 167 VAL A N 1
ATOM 1313 C CA . VAL A 1 167 ? -16.766 8.594 8.844 1 79.06 167 VAL A CA 1
ATOM 1314 C C . VAL A 1 167 ? -16.578 10.078 8.531 1 79.06 167 VAL A C 1
ATOM 1316 O O . VAL A 1 167 ? -17.062 10.938 9.266 1 79.06 167 VAL A O 1
ATOM 1319 N N . GLY A 1 168 ? -15.828 10.312 7.41 1 75.88 168 GLY A N 1
ATOM 1320 C CA . GLY A 1 168 ? -15.594 11.703 7.035 1 75.88 168 GLY A CA 1
ATOM 1321 C C . GLY A 1 168 ? -14.656 11.844 5.848 1 75.88 168 GLY A C 1
ATOM 1322 O O . GLY A 1 168 ? -14.117 10.852 5.348 1 75.88 168 GLY A O 1
ATOM 1323 N N . THR A 1 169 ? -14.633 13.055 5.305 1 71.06 169 THR A N 1
ATOM 1324 C CA . THR A 1 169 ? -13.758 13.422 4.195 1 71.06 169 THR A CA 1
ATOM 1325 C C . THR A 1 169 ? -12.602 14.281 4.684 1 71.06 169 THR A C 1
ATOM 1327 O O . THR A 1 169 ? -12.789 15.172 5.516 1 71.06 169 THR A O 1
ATOM 1330 N N . PHE A 1 170 ? -11.461 13.93 4.191 1 68.38 170 PHE A N 1
ATOM 1331 C CA . PHE A 1 170 ? -10.289 14.719 4.555 1 68.38 170 PHE A CA 1
ATOM 1332 C C . PHE A 1 170 ? -10.328 16.078 3.871 1 68.38 170 PHE A C 1
ATOM 1334 O O . PHE A 1 170 ? -10.742 16.188 2.717 1 68.38 170 PHE A O 1
ATOM 1341 N N . GLY A 1 171 ? -9.844 17.109 4.562 1 60.22 171 GLY A N 1
ATOM 1342 C CA . GLY A 1 171 ? -9.828 18.453 4.023 1 60.22 171 GLY A CA 1
ATOM 1343 C C . GLY A 1 171 ? -11.086 19.25 4.348 1 60.22 171 GLY A C 1
ATOM 1344 O O . GLY A 1 171 ? -11.164 20.438 4.078 1 60.22 171 GLY A O 1
ATOM 1345 N N . GLN A 1 172 ? -12.094 18.578 4.883 1 56.06 172 GLN A N 1
ATOM 1346 C CA . GLN A 1 172 ? -13.336 19.281 5.219 1 56.06 172 GLN A CA 1
ATOM 1347 C C . GLN A 1 172 ? -13.273 19.859 6.633 1 56.06 172 GLN A C 1
ATOM 1349 O O . GLN A 1 172 ? -12.453 19.422 7.445 1 56.06 172 GLN A O 1
ATOM 1354 N N . GLU A 1 173 ? -13.992 20.906 6.801 1 52.69 173 GLU A N 1
ATOM 1355 C CA . GLU A 1 173 ? -14.055 21.672 8.039 1 52.69 173 GLU A CA 1
ATOM 1356 C C . GLU A 1 173 ? -14.594 20.828 9.188 1 52.69 173 GLU A C 1
ATOM 1358 O O . GLU A 1 173 ? -14.195 21.016 10.344 1 52.69 173 GLU A O 1
ATOM 1363 N N . LYS A 1 174 ? -15.578 20.016 8.875 1 55.47 174 LYS A N 1
ATOM 1364 C CA . LYS A 1 174 ? -16.219 19.281 9.961 1 55.47 174 LYS A CA 1
ATOM 1365 C C . LYS A 1 174 ? -15.289 18.219 10.539 1 55.47 174 LYS A C 1
ATOM 1367 O O . LYS A 1 174 ? -14.641 17.484 9.789 1 55.47 174 LYS A O 1
ATOM 1372 N N . ARG A 1 175 ? -15.18 18.281 11.969 1 59.72 175 ARG A N 1
ATOM 1373 C CA . ARG A 1 175 ? -14.305 17.375 12.727 1 59.72 175 ARG A CA 1
ATOM 1374 C C . ARG A 1 175 ? -15.039 16.109 13.133 1 59.72 175 ARG A C 1
ATOM 1376 O O . ARG A 1 175 ? -16.234 16.141 13.438 1 59.72 175 ARG A O 1
ATOM 1383 N N . TRP A 1 176 ? -14.461 14.992 12.797 1 56.09 176 TRP A N 1
ATOM 1384 C CA . TRP A 1 176 ? -15 13.711 13.25 1 56.09 176 TRP A CA 1
ATOM 1385 C C . TRP A 1 176 ? -14.031 13.023 14.203 1 56.09 176 TRP A C 1
ATOM 1387 O O . TRP A 1 176 ? -12.828 13.273 14.164 1 56.09 176 TRP A O 1
ATOM 1397 N N . ASP A 1 177 ? -14.688 12.352 15.266 1 61.47 177 ASP A N 1
ATOM 1398 C CA . ASP A 1 177 ? -13.977 11.578 16.281 1 61.47 177 ASP A CA 1
ATOM 1399 C C . ASP A 1 177 ? -14.07 10.078 16 1 61.47 177 ASP A C 1
ATOM 1401 O O . ASP A 1 177 ? -15.156 9.492 16.078 1 61.47 177 ASP A O 1
ATOM 1405 N N . LEU A 1 178 ? -12.93 9.492 15.648 1 58.62 178 LEU A N 1
ATOM 1406 C CA . LEU A 1 178 ? -12.914 8.086 15.281 1 58.62 178 LEU A CA 1
ATOM 1407 C C . LEU A 1 178 ? -13.391 7.215 16.438 1 58.62 178 LEU A C 1
ATOM 1409 O O . LEU A 1 178 ? -13.805 6.07 16.234 1 58.62 178 LEU A O 1
ATOM 1413 N N . LYS A 1 179 ? -13.344 7.75 17.594 1 61.22 179 LYS A N 1
ATOM 1414 C CA . LYS A 1 179 ? -13.766 6.969 18.75 1 61.22 179 LYS A CA 1
ATOM 1415 C C . LYS A 1 179 ? -15.227 7.242 19.094 1 61.22 179 LYS A C 1
ATOM 1417 O O . LYS A 1 179 ? -15.781 6.621 20 1 61.22 179 LYS A O 1
ATOM 1422 N N . ASN A 1 180 ? -15.727 8.195 18.391 1 62.09 180 ASN A N 1
ATOM 1423 C CA . ASN A 1 180 ? -17.125 8.555 18.609 1 62.09 180 ASN A CA 1
ATOM 1424 C C . ASN A 1 180 ? -17.922 8.516 17.312 1 62.09 180 ASN A C 1
ATOM 1426 O O . ASN A 1 180 ? -18.062 9.531 16.625 1 62.09 180 ASN A O 1
ATOM 1430 N N . PRO A 1 181 ? -18.547 7.398 17 1 66.19 181 PRO A N 1
ATOM 1431 C CA . PRO A 1 181 ? -19.266 7.195 15.742 1 66.19 181 PRO A CA 1
ATOM 1432 C C . PRO A 1 181 ? -20.375 8.219 15.516 1 66.19 181 PRO A C 1
ATOM 1434 O O . PRO A 1 181 ? -20.828 8.414 14.383 1 66.19 181 PRO A O 1
ATOM 1437 N N . SER A 1 182 ? -20.891 8.758 16.578 1 69.12 182 SER A N 1
ATOM 1438 C CA . SER A 1 182 ? -21.969 9.742 16.422 1 69.12 182 SER A CA 1
ATOM 1439 C C . SER A 1 182 ? -21.484 10.961 15.641 1 69.12 182 SER A C 1
ATOM 1441 O O . SER A 1 182 ? -22.297 11.742 15.141 1 69.12 182 SER A O 1
ATOM 1443 N N . THR A 1 183 ? -20.156 11.133 15.531 1 63.81 183 THR A N 1
ATOM 1444 C CA . THR A 1 183 ? -19.594 12.281 14.836 1 63.81 183 THR A CA 1
ATOM 1445 C C . THR A 1 183 ? -19.406 11.977 13.352 1 63.81 183 THR A C 1
ATOM 1447 O O . THR A 1 183 ? -19.047 12.859 12.57 1 63.81 183 THR A O 1
ATOM 1450 N N . PHE A 1 184 ? -19.672 10.742 12.953 1 60.69 184 PHE A N 1
ATOM 1451 C CA . PHE A 1 184 ? -19.438 10.375 11.555 1 60.69 184 PHE A CA 1
ATOM 1452 C C . PHE A 1 184 ? -20.438 11.07 10.641 1 60.69 184 PHE A C 1
ATOM 1454 O O . PHE A 1 184 ? -21.594 11.281 11.016 1 60.69 184 PHE A O 1
ATOM 1461 N N . ALA A 1 185 ? -19.812 11.602 9.531 1 64.19 185 ALA A N 1
ATOM 1462 C CA . ALA A 1 185 ? -20.641 12.391 8.609 1 64.19 185 ALA A CA 1
ATOM 1463 C C . ALA A 1 185 ? -21.156 11.523 7.461 1 64.19 185 ALA A C 1
ATOM 1465 O O . ALA A 1 185 ? -20.75 10.367 7.312 1 64.19 185 ALA A O 1
ATOM 1466 N N . HIS A 1 186 ? -22.219 11.875 6.801 1 57.84 186 HIS A N 1
ATOM 1467 C CA . HIS A 1 186 ? -22.703 11.266 5.57 1 57.84 186 HIS A CA 1
ATOM 1468 C C . HIS A 1 186 ? -22.016 11.875 4.348 1 57.84 186 HIS A C 1
ATOM 1470 O O . HIS A 1 186 ? -21.797 13.086 4.305 1 57.84 186 HIS A O 1
ATOM 1476 N N . PRO A 1 187 ? -21.375 11.023 3.477 1 51.47 187 PRO A N 1
ATOM 1477 C CA . PRO A 1 187 ? -20.75 11.57 2.27 1 51.47 187 PRO A CA 1
ATOM 1478 C C . PRO A 1 187 ? -21.688 12.461 1.468 1 51.47 187 PRO A C 1
ATOM 1480 O O . PRO A 1 187 ? -22.891 12.195 1.404 1 51.47 187 PRO A O 1
ATOM 1483 N N . LYS A 1 188 ? -21.328 13.797 1.262 1 46.81 188 LYS A N 1
ATOM 1484 C CA . LYS A 1 188 ? -22.188 14.586 0.393 1 46.81 188 LYS A CA 1
ATOM 1485 C C . LYS A 1 188 ? -22.109 14.102 -1.053 1 46.81 188 LYS A C 1
ATOM 1487 O O . LYS A 1 188 ? -21.062 13.609 -1.487 1 46.81 188 LYS A O 1
ATOM 1492 N N . MET B 1 1 ? -6.355 14.703 37.875 1 16.47 1 MET B N 1
ATOM 1493 C CA . MET B 1 1 ? -7.18 13.578 37.438 1 16.47 1 MET B CA 1
ATOM 1494 C C . MET B 1 1 ? -7.359 13.602 35.906 1 16.47 1 MET B C 1
ATOM 1496 O O . MET B 1 1 ? -8.016 14.492 35.375 1 16.47 1 MET B O 1
ATOM 1500 N N . TRP B 1 2 ? -6.445 13.516 35.156 1 22 2 TRP B N 1
ATOM 1501 C CA . TRP B 1 2 ? -6.234 13.859 33.781 1 22 2 TRP B CA 1
ATOM 1502 C C . TRP B 1 2 ? -7.215 13.109 32.875 1 22 2 TRP B C 1
ATOM 1504 O O . TRP B 1 2 ? -7.324 11.883 32.938 1 22 2 TRP B O 1
ATOM 1514 N N . ASP B 1 3 ? -8.484 13.656 32.719 1 24.22 3 ASP B N 1
ATOM 1515 C CA . ASP B 1 3 ? -9.594 13.164 31.891 1 24.22 3 ASP B CA 1
ATOM 1516 C C . ASP B 1 3 ? -9.086 12.57 30.578 1 24.22 3 ASP B C 1
ATOM 1518 O O . ASP B 1 3 ? -8.359 13.227 29.844 1 24.22 3 ASP B O 1
ATOM 1522 N N . VAL B 1 4 ? -8.695 11.43 30.516 1 28.89 4 VAL B N 1
ATOM 1523 C CA . VAL B 1 4 ? -8.367 10.547 29.406 1 28.89 4 VAL B CA 1
ATOM 1524 C C . VAL B 1 4 ? -9.273 10.844 28.219 1 28.89 4 VAL B C 1
ATOM 1526 O O . VAL B 1 4 ? -10.445 10.445 28.203 1 28.89 4 VAL B O 1
ATOM 1529 N N . GLU B 1 5 ? -9.633 12.141 27.922 1 29.81 5 GLU B N 1
ATOM 1530 C CA . GLU B 1 5 ? -10.5 12.758 26.906 1 29.81 5 GLU B CA 1
ATOM 1531 C C . GLU B 1 5 ? -10.375 12.039 25.562 1 29.81 5 GLU B C 1
ATOM 1533 O O . GLU B 1 5 ? -9.312 11.5 25.234 1 29.81 5 GLU B O 1
ATOM 1538 N N . SER B 1 6 ? -11.523 11.664 25.047 1 33.41 6 SER B N 1
ATOM 1539 C CA . SER B 1 6 ? -11.891 11.023 23.781 1 33.41 6 SER B CA 1
ATOM 1540 C C . SER B 1 6 ? -11.008 11.5 22.641 1 33.41 6 SER B C 1
ATOM 1542 O O . SER B 1 6 ? -10.906 12.703 22.391 1 33.41 6 SER B O 1
ATOM 1544 N N . GLN B 1 7 ? -9.797 11.227 22.641 1 34.38 7 GLN B N 1
ATOM 1545 C CA . GLN B 1 7 ? -8.844 11.539 21.578 1 34.38 7 GLN B CA 1
ATOM 1546 C C . GLN B 1 7 ? -9.523 11.555 20.219 1 34.38 7 GLN B C 1
ATOM 1548 O O . GLN B 1 7 ? -9.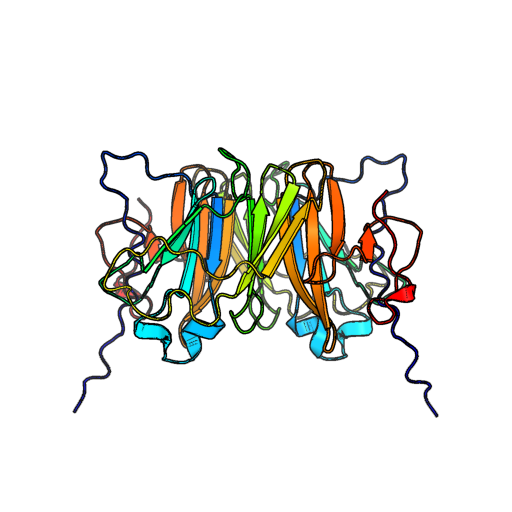922 10.508 19.703 1 34.38 7 GLN B O 1
ATOM 1553 N N . SER B 1 8 ? -10.438 12.516 20.031 1 35.72 8 SER B N 1
ATOM 1554 C CA . SER B 1 8 ? -11.055 12.812 18.75 1 35.72 8 SER B CA 1
ATOM 1555 C C . SER B 1 8 ? -10.031 12.805 17.625 1 35.72 8 SER B C 1
ATOM 1557 O O . SER B 1 8 ? -8.953 13.391 17.75 1 35.72 8 SER B O 1
ATOM 1559 N N . VAL B 1 9 ? -9.633 11.75 17.172 1 40.47 9 VAL B N 1
ATOM 1560 C CA . VAL B 1 9 ? -8.781 11.672 15.984 1 40.47 9 VAL B CA 1
ATOM 1561 C C . VAL B 1 9 ? -9.398 12.477 14.852 1 40.47 9 VAL B C 1
ATOM 1563 O O . VAL B 1 9 ? -10.516 12.203 14.414 1 40.47 9 VAL B O 1
ATOM 1566 N N . TYR B 1 10 ? -9.102 13.844 14.883 1 39.69 10 TYR B N 1
ATOM 1567 C CA . TYR B 1 10 ? -9.508 14.727 13.789 1 39.69 10 TYR B CA 1
ATOM 1568 C C . TYR B 1 10 ? -8.609 14.539 12.578 1 39.69 10 TYR B C 1
ATOM 1570 O O . TYR B 1 10 ? -7.379 14.547 12.703 1 39.69 10 TYR B O 1
ATOM 1578 N N . LEU B 1 11 ? -8.812 13.625 11.867 1 44.22 11 LEU B N 1
ATOM 1579 C CA . LEU B 1 11 ? -8.047 13.539 10.625 1 44.22 11 LEU B CA 1
ATOM 1580 C C . LEU B 1 11 ? -8.359 14.719 9.711 1 44.22 11 LEU B C 1
ATOM 1582 O O . LEU B 1 11 ? -9.5 14.891 9.281 1 44.22 11 LEU B O 1
ATOM 1586 N N . TYR B 1 12 ? -7.855 15.93 10.086 1 38.72 12 TYR B N 1
ATOM 1587 C CA . TYR B 1 12 ? -8.047 17.062 9.195 1 38.72 12 TYR B CA 1
ATOM 1588 C C . TYR B 1 12 ? -7.16 16.953 7.965 1 38.72 12 TYR B C 1
ATOM 1590 O O . TYR B 1 12 ? -5.934 16.875 8.078 1 38.72 12 TYR B O 1
ATOM 1598 N N . LEU B 1 13 ? -7.348 16.078 7.168 1 40.75 13 LEU B N 1
ATOM 1599 C CA . LEU B 1 13 ? -6.574 16.375 5.969 1 40.75 13 LEU B CA 1
ATOM 1600 C C . LEU B 1 13 ? -6.965 17.734 5.391 1 40.75 13 LEU B C 1
ATOM 1602 O O . LEU B 1 13 ? -8.133 17.953 5.062 1 40.75 13 LEU B O 1
ATOM 1606 N N . ARG B 1 14 ? -6.426 18.75 5.926 1 38.44 14 ARG B N 1
ATOM 1607 C CA . ARG B 1 14 ? -6.754 20.109 5.527 1 38.44 14 ARG B CA 1
ATOM 1608 C C . ARG B 1 14 ? -7.055 20.188 4.035 1 38.44 14 ARG B C 1
ATOM 1610 O O . ARG B 1 14 ? -6.285 19.688 3.213 1 38.44 14 ARG B O 1
ATOM 1617 N N . GLN B 1 15 ? -8.352 20.281 3.734 1 37.84 15 GLN B N 1
ATOM 1618 C CA . GLN B 1 15 ? -8.609 20.891 2.436 1 37.84 15 GLN B CA 1
ATOM 1619 C C . GLN B 1 15 ? -7.668 22.062 2.184 1 37.84 15 GLN B C 1
ATOM 1621 O O . GLN B 1 15 ? -7.543 22.953 3.025 1 37.84 15 GLN B O 1
ATOM 1626 N N . ALA B 1 16 ? -6.512 21.922 1.556 1 37.78 16 ALA B N 1
ATOM 1627 C CA . ALA B 1 16 ? -5.973 23.188 1.081 1 37.78 16 ALA B CA 1
ATOM 1628 C C . ALA B 1 16 ? -7.082 24.219 0.885 1 37.78 16 ALA B C 1
ATOM 1630 O O . ALA B 1 16 ? -8.234 23.859 0.644 1 37.78 16 ALA B O 1
ATOM 1631 N N . GLN B 1 17 ? -7 25.422 1.265 1 35.91 17 GLN B N 1
ATOM 1632 C CA . GLN B 1 17 ? -7.906 26.531 0.958 1 35.91 17 GLN B CA 1
ATOM 1633 C C . GLN B 1 17 ? -8.68 26.266 -0.331 1 35.91 17 GLN B C 1
ATOM 1635 O O . GLN B 1 17 ? -8.117 25.75 -1.301 1 35.91 17 GLN B O 1
ATOM 1640 N N . PRO B 1 18 ? -10.109 26.266 -0.312 1 39.44 18 PRO B N 1
ATOM 1641 C CA . PRO B 1 18 ? -10.969 26.203 -1.494 1 39.44 18 PRO B CA 1
ATOM 1642 C C . PRO B 1 18 ? -10.266 26.656 -2.768 1 39.44 18 PRO B C 1
ATOM 1644 O O . PRO B 1 18 ? -10.609 26.219 -3.865 1 39.44 18 PRO B O 1
ATOM 1647 N N . GLU B 1 19 ? -9.664 27.828 -2.744 1 40.22 19 GLU B N 1
ATOM 1648 C CA . GLU B 1 19 ? -9.141 28.453 -3.955 1 40.22 19 GLU B CA 1
ATOM 1649 C C . GLU B 1 19 ? -8.047 27.594 -4.59 1 40.22 19 GLU B C 1
ATOM 1651 O O . GLU B 1 19 ? -7.617 27.859 -5.711 1 40.22 19 GLU B O 1
ATOM 1656 N N . ARG B 1 20 ? -7.105 27.031 -3.715 1 38.91 20 ARG B N 1
ATOM 1657 C CA . ARG B 1 20 ? -5.957 26.375 -4.352 1 38.91 20 ARG B CA 1
ATOM 1658 C C . ARG B 1 20 ? -6.242 24.906 -4.637 1 38.91 20 ARG B C 1
ATOM 1660 O O . ARG B 1 20 ? -6.887 24.234 -3.832 1 38.91 20 ARG B O 1
ATOM 1667 N N . SER B 1 21 ? -6.363 24.438 -5.859 1 42.22 21 SER B N 1
ATOM 1668 C CA . SER B 1 21 ? -6.422 23.109 -6.48 1 42.22 21 SER B CA 1
ATOM 1669 C C . SER B 1 21 ? -5.789 22.047 -5.59 1 42.22 21 SER B C 1
ATOM 1671 O O . SER B 1 21 ? -4.633 22.188 -5.18 1 42.22 21 SER B O 1
ATOM 1673 N N . HIS B 1 22 ? -6.473 21.594 -4.586 1 45.53 22 HIS B N 1
ATOM 1674 C CA . HIS B 1 22 ? -5.914 20.516 -3.793 1 45.53 22 HIS B CA 1
ATOM 1675 C C . HIS B 1 22 ? -5.051 19.594 -4.648 1 45.53 22 HIS B C 1
ATOM 1677 O O . HIS B 1 22 ? -5.48 19.141 -5.715 1 45.53 22 HIS B O 1
ATOM 1683 N N . PRO B 1 23 ? -3.836 19.641 -4.418 1 49 23 PRO B N 1
ATOM 1684 C CA . PRO B 1 23 ? -3.025 18.75 -5.254 1 49 23 PRO B CA 1
ATOM 1685 C C . PRO B 1 23 ? -3.496 17.297 -5.195 1 49 23 PRO B C 1
ATOM 1687 O O . PRO B 1 23 ? -4.035 16.859 -4.176 1 49 23 PRO B O 1
ATOM 1690 N N . PRO B 1 24 ? -3.727 16.688 -6.297 1 60.06 24 PRO B N 1
ATOM 1691 C CA . PRO B 1 24 ? -4.145 15.289 -6.406 1 60.06 24 PRO B CA 1
ATOM 1692 C C . PRO B 1 24 ? -3.32 14.359 -5.52 1 60.06 24 PRO B C 1
ATOM 1694 O O . PRO B 1 24 ? -2.117 14.57 -5.348 1 60.06 24 PRO B O 1
ATOM 1697 N N . VAL B 1 25 ? -3.996 13.633 -4.555 1 75.44 25 VAL B N 1
ATOM 1698 C CA . VAL B 1 25 ? -3.359 12.578 -3.773 1 75.44 25 VAL B CA 1
ATOM 1699 C C . VAL B 1 25 ? -3.221 11.32 -4.625 1 75.44 25 VAL B C 1
ATOM 1701 O O . VAL B 1 25 ? -4.215 10.789 -5.129 1 75.44 25 VAL B O 1
ATOM 1704 N N . ASP B 1 26 ? -2.01 10.945 -4.801 1 82.69 26 ASP B N 1
ATOM 1705 C CA . ASP B 1 26 ? -1.748 9.773 -5.621 1 82.69 26 ASP B CA 1
ATOM 1706 C C . ASP B 1 26 ? -1.674 8.508 -4.766 1 82.69 26 ASP B C 1
ATOM 1708 O O . ASP B 1 26 ? -2.184 7.457 -5.156 1 82.69 26 ASP B O 1
ATOM 1712 N N . LYS B 1 27 ? -1.075 8.672 -3.57 1 90.38 27 LYS B N 1
ATOM 1713 C CA . LYS B 1 27 ? -0.901 7.531 -2.676 1 90.38 27 LYS B CA 1
ATOM 1714 C C . LYS B 1 27 ? -1.091 7.941 -1.219 1 90.38 27 LYS B C 1
ATOM 1716 O O . LYS B 1 27 ? -0.788 9.078 -0.843 1 90.38 27 LYS B O 1
ATOM 1721 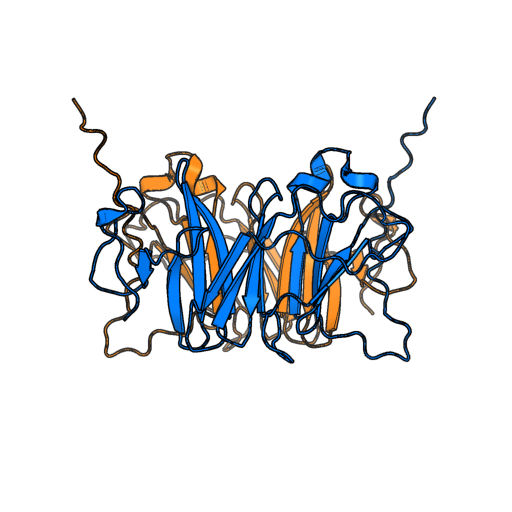N N . LEU B 1 28 ? -1.662 6.977 -0.466 1 90.75 28 LEU B N 1
ATOM 1722 C CA . LEU B 1 28 ? -1.785 7.09 0.983 1 90.75 28 LEU B CA 1
ATOM 1723 C C . LEU B 1 28 ? -1.057 5.949 1.684 1 90.75 28 LEU B C 1
ATOM 1725 O O . LEU B 1 28 ? -1.061 4.812 1.199 1 90.75 28 LEU B O 1
ATOM 1729 N N . LEU B 1 29 ? -0.451 6.27 2.754 1 93.62 29 LEU B N 1
ATOM 1730 C CA . LEU B 1 29 ? 0.212 5.262 3.576 1 93.62 29 LEU B CA 1
ATOM 1731 C C . LEU B 1 29 ? 0.045 5.574 5.059 1 93.62 29 LEU B C 1
ATOM 1733 O O . LEU B 1 29 ? 0.372 6.676 5.504 1 93.62 29 LEU B O 1
ATOM 1737 N N . PHE B 1 30 ? -0.52 4.668 5.809 1 90.62 30 PHE B N 1
ATOM 1738 C CA . PHE B 1 30 ? -0.671 4.809 7.254 1 90.62 30 PHE B CA 1
ATOM 1739 C C . PHE B 1 30 ? 0.479 4.129 7.988 1 90.62 30 PHE B C 1
ATOM 1741 O O . PHE B 1 30 ? 0.763 2.953 7.754 1 90.62 30 PHE B O 1
ATOM 1748 N N . LEU B 1 31 ? 1.078 4.887 8.781 1 92.06 31 LEU B N 1
ATOM 1749 C CA . LEU B 1 31 ? 2.186 4.363 9.57 1 92.06 31 LEU B CA 1
ATOM 1750 C C . LEU B 1 31 ? 1.679 3.756 10.875 1 92.06 31 LEU B C 1
ATOM 1752 O O . LEU B 1 31 ? 1.729 4.398 11.93 1 92.06 31 LEU B O 1
ATOM 1756 N N . GLN B 1 32 ? 1.373 2.506 10.797 1 88.81 32 GLN B N 1
ATOM 1757 C CA . GLN B 1 32 ? 0.625 1.807 11.844 1 88.81 32 GLN B CA 1
ATOM 1758 C C . GLN B 1 32 ? 1.421 1.742 13.141 1 88.81 32 GLN B C 1
ATOM 1760 O O . GLN B 1 32 ? 0.874 1.973 14.219 1 88.81 32 GLN B O 1
ATOM 1765 N N . HIS B 1 33 ? 2.662 1.396 13.078 1 89.06 33 HIS B N 1
ATOM 1766 C CA . HIS B 1 33 ? 3.469 1.204 14.273 1 89.06 33 HIS B CA 1
ATOM 1767 C C . HIS B 1 33 ? 3.555 2.488 15.094 1 89.06 33 HIS B C 1
ATOM 1769 O O . HIS B 1 33 ? 3.5 2.451 16.328 1 89.06 33 HIS B O 1
ATOM 1775 N N . ARG B 1 34 ? 3.613 3.58 14.43 1 85.62 34 ARG B N 1
ATOM 1776 C CA . ARG B 1 34 ? 3.729 4.863 15.109 1 85.62 34 ARG B CA 1
ATOM 1777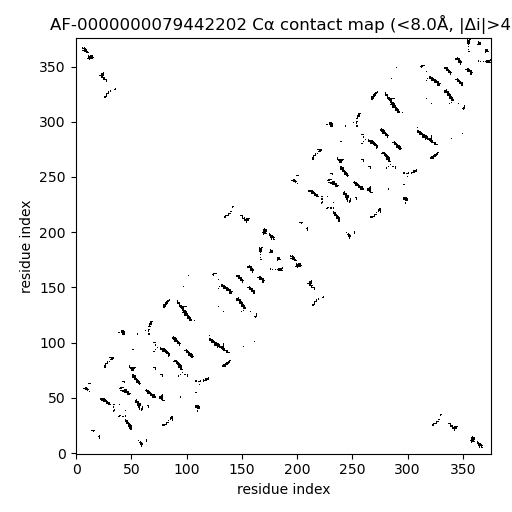 C C . ARG B 1 34 ? 2.447 5.203 15.859 1 85.62 34 ARG B C 1
ATOM 1779 O O . ARG B 1 34 ? 2.479 5.93 16.859 1 85.62 34 ARG B O 1
ATOM 1786 N N . SER B 1 35 ? 1.384 4.723 15.406 1 77.81 35 SER B N 1
ATOM 1787 C CA . SER B 1 35 ? 0.101 5.027 16.031 1 77.81 35 SER B CA 1
ATOM 1788 C C . SER B 1 35 ? -0.087 4.242 17.328 1 77.81 35 SER B C 1
ATOM 1790 O O . SER B 1 35 ? -0.923 4.594 18.156 1 77.81 35 SER B O 1
ATOM 1792 N N . LEU B 1 36 ? 0.549 3.109 17.516 1 73.81 36 LEU B N 1
ATOM 1793 C CA . LEU B 1 36 ? 0.426 2.248 18.688 1 73.81 36 LEU B CA 1
ATOM 1794 C C . LEU B 1 36 ? 1.237 2.797 19.844 1 73.81 36 LEU B C 1
ATOM 1796 O O . LEU B 1 36 ? 0.885 2.582 21.016 1 73.81 36 LEU B O 1
ATOM 1800 N N . ASP B 1 37 ? 2.441 3.266 19.609 1 58.31 37 ASP B N 1
ATOM 1801 C CA . ASP B 1 37 ? 3.396 3.592 20.672 1 58.31 37 ASP B CA 1
ATOM 1802 C C . ASP B 1 37 ? 2.996 4.875 21.391 1 58.31 37 ASP B C 1
ATOM 1804 O O . ASP B 1 37 ? 3.672 5.297 22.328 1 58.31 37 ASP B O 1
ATOM 1808 N N . GLY B 1 38 ? 1.792 5.211 21.5 1 51.47 38 GLY B N 1
ATOM 1809 C CA . GLY B 1 38 ? 1.486 6.379 22.297 1 51.47 38 GLY B CA 1
ATOM 1810 C C . GLY B 1 38 ? 2.242 7.621 21.875 1 51.47 38 GLY B C 1
ATOM 1811 O O . GLY B 1 38 ? 2.025 8.703 22.406 1 51.47 38 GLY B O 1
ATOM 1812 N N . VAL B 1 39 ? 3.451 7.348 21.469 1 50.84 39 VAL B N 1
ATOM 1813 C CA . VAL B 1 39 ? 4.277 8.477 21.047 1 50.84 39 VAL B CA 1
ATOM 1814 C C . VAL B 1 39 ? 3.457 9.414 20.172 1 50.84 39 VAL B C 1
ATOM 1816 O O . VAL B 1 39 ? 3.812 10.586 20 1 50.84 39 VAL B O 1
ATOM 1819 N N . SER B 1 40 ? 2.344 8.945 19.766 1 54.41 40 SER B N 1
ATOM 1820 C CA . SER B 1 40 ? 1.665 9.25 18.5 1 54.41 40 SER B CA 1
ATOM 1821 C C . SER B 1 40 ? 0.799 10.5 18.625 1 54.41 40 SER B C 1
ATOM 1823 O O . SER B 1 40 ? 0.275 11 17.625 1 54.41 40 SER B O 1
ATOM 1825 N N . LYS B 1 41 ? 0.612 10.938 19.859 1 57.59 41 LYS B N 1
ATOM 1826 C CA . LYS B 1 41 ? -0.379 12 19.719 1 57.59 41 LYS B CA 1
ATOM 1827 C C . LYS B 1 41 ? 0.153 13.141 18.844 1 57.59 41 LYS B C 1
ATOM 1829 O O . LYS B 1 41 ? -0.61 13.789 18.141 1 57.59 41 LYS B O 1
ATOM 1834 N N . ASP B 1 42 ? 1.515 13.094 18.719 1 63.91 42 ASP B N 1
ATOM 1835 C CA . ASP B 1 42 ? 2.055 14.25 18.031 1 63.91 42 ASP B CA 1
ATOM 1836 C C . ASP B 1 42 ? 2.924 13.828 16.844 1 63.91 42 ASP B C 1
ATOM 1838 O O . ASP B 1 42 ? 3.828 14.555 16.438 1 63.91 42 ASP B O 1
ATOM 1842 N N . SER B 1 43 ? 2.73 12.625 16.453 1 76.62 43 SER B N 1
ATOM 1843 C CA . SER B 1 43 ? 3.561 12.203 15.328 1 76.62 43 SER B CA 1
ATOM 1844 C C . SER B 1 43 ? 2.732 12.062 14.055 1 76.62 43 SER B C 1
ATOM 1846 O O . SER B 1 43 ? 1.514 11.883 14.109 1 76.62 43 SER B O 1
ATOM 1848 N N . ALA B 1 44 ? 3.438 12.359 12.984 1 79.75 44 ALA B N 1
ATOM 1849 C CA . ALA B 1 44 ? 2.801 12.07 11.695 1 79.75 44 ALA B CA 1
ATOM 1850 C C . ALA B 1 44 ? 2.594 10.57 11.516 1 79.75 44 ALA B C 1
ATOM 1852 O O . ALA B 1 44 ? 3.537 9.789 11.648 1 79.75 44 ALA B O 1
ATOM 1853 N N . ILE B 1 45 ? 1.381 10.188 11.273 1 81.88 45 ILE B N 1
ATOM 1854 C CA . ILE B 1 45 ? 1.082 8.766 11.133 1 81.88 45 ILE B CA 1
ATOM 1855 C C . ILE B 1 45 ? 0.49 8.5 9.75 1 81.88 45 ILE B C 1
ATOM 1857 O O . ILE B 1 45 ? 0.201 7.348 9.406 1 81.88 45 ILE B O 1
ATOM 1861 N N . LEU B 1 46 ? 0.291 9.539 8.969 1 84.5 46 LEU B N 1
ATOM 1862 C CA . LEU B 1 46 ? -0.215 9.422 7.609 1 84.5 46 LEU B CA 1
ATOM 1863 C C . LEU B 1 46 ? 0.715 10.117 6.621 1 84.5 46 LEU B C 1
ATOM 1865 O O . LEU B 1 46 ? 1.187 11.227 6.887 1 84.5 46 LEU B O 1
ATOM 1869 N N . VAL B 1 47 ? 1.002 9.43 5.562 1 89.94 47 VAL B N 1
ATOM 1870 C CA . VAL B 1 47 ? 1.791 10 4.477 1 89.94 47 VAL B CA 1
ATOM 1871 C C . VAL B 1 47 ? 0.963 10.031 3.193 1 89.94 47 VAL B C 1
ATOM 1873 O O . VAL B 1 47 ? 0.295 9.047 2.857 1 89.94 47 VAL B O 1
ATOM 1876 N N . SER B 1 48 ? 0.913 11.117 2.545 1 87.31 48 SER B N 1
ATOM 1877 C CA . SER B 1 48 ? 0.255 11.242 1.249 1 87.31 48 SER B CA 1
ATOM 1878 C C . SER B 1 48 ? 1.214 11.781 0.193 1 87.31 48 SER B C 1
ATOM 1880 O O . SER B 1 48 ? 2.17 12.492 0.518 1 87.31 48 SER B O 1
ATOM 1882 N N . SER B 1 49 ? 0.967 11.336 -0.995 1 90 49 SER B N 1
ATOM 1883 C CA . SER B 1 49 ? 1.755 11.891 -2.09 1 90 49 SER B CA 1
ATOM 1884 C C . SER B 1 49 ? 0.914 12.812 -2.963 1 90 49 SER B C 1
ATOM 1886 O O . SER B 1 49 ? -0.267 12.547 -3.197 1 90 49 SER B O 1
ATOM 1888 N N . ASP B 1 50 ? 1.499 13.922 -3.379 1 84.38 50 ASP B N 1
ATOM 1889 C CA . ASP B 1 50 ? 1.003 14.883 -4.363 1 84.38 50 ASP B CA 1
ATOM 1890 C C . ASP B 1 50 ? 2.088 15.234 -5.375 1 84.38 50 ASP B C 1
ATOM 1892 O O . ASP B 1 50 ? 2.992 16.016 -5.078 1 84.38 50 ASP B O 1
ATOM 1896 N N . ALA B 1 51 ? 1.819 14.641 -6.586 1 88.75 51 ALA B N 1
ATOM 1897 C CA . ALA B 1 51 ? 2.926 14.672 -7.539 1 88.75 51 ALA B CA 1
ATOM 1898 C C . ALA B 1 51 ? 4.195 14.086 -6.93 1 88.75 51 ALA B C 1
ATOM 1900 O O . ALA B 1 51 ? 4.203 12.938 -6.488 1 88.75 51 ALA B O 1
ATOM 1901 N N . GLY B 1 52 ? 5.164 14.891 -6.801 1 93.25 52 GLY B N 1
ATOM 1902 C CA . GLY B 1 52 ? 6.426 14.391 -6.273 1 93.25 52 GLY B CA 1
ATOM 1903 C C . GLY B 1 52 ? 6.598 14.648 -4.789 1 93.25 52 GLY B C 1
ATOM 1904 O O . GLY B 1 52 ? 7.551 14.164 -4.18 1 93.25 52 GLY B O 1
ATOM 1905 N N . ASN B 1 53 ? 5.594 15.32 -4.176 1 90.06 53 ASN B N 1
ATOM 1906 C CA . ASN B 1 53 ? 5.727 15.68 -2.77 1 90.06 53 ASN B CA 1
ATOM 1907 C C . ASN B 1 53 ? 5.16 14.602 -1.856 1 90.06 53 ASN B C 1
ATOM 1909 O O . ASN B 1 53 ? 4.086 14.055 -2.121 1 90.06 53 ASN B O 1
ATOM 1913 N N . LEU B 1 54 ? 5.926 14.273 -0.855 1 92.44 54 LEU B N 1
ATOM 1914 C CA . LEU B 1 54 ? 5.418 13.484 0.263 1 92.44 54 LEU B CA 1
ATOM 1915 C C . LEU B 1 54 ? 5.059 14.383 1.441 1 92.44 54 LEU B C 1
ATOM 1917 O O . LEU B 1 54 ? 5.906 15.125 1.941 1 92.44 54 LEU B O 1
ATOM 1921 N N . ARG B 1 55 ? 3.803 14.266 1.782 1 86.44 55 ARG B N 1
ATOM 1922 C CA . ARG B 1 55 ? 3.303 15.078 2.887 1 86.44 55 ARG B CA 1
ATOM 1923 C C . ARG B 1 55 ? 2.986 14.211 4.102 1 86.44 55 ARG B C 1
ATOM 1925 O O . ARG B 1 55 ? 2.408 13.133 3.971 1 86.44 55 ARG B O 1
ATOM 1932 N N . TRP B 1 56 ? 3.344 14.711 5.234 1 86.44 56 TRP B N 1
ATOM 1933 C CA . TRP B 1 56 ? 3.207 13.977 6.484 1 86.44 56 TRP B CA 1
ATOM 1934 C C . TRP B 1 56 ? 2.166 14.633 7.391 1 86.44 56 TRP B C 1
ATOM 1936 O O . TRP B 1 56 ? 2.248 15.828 7.68 1 86.44 56 TRP B O 1
ATOM 1946 N N . TRP B 1 57 ? 1.261 13.758 7.801 1 79.81 57 TRP B N 1
ATOM 1947 C CA . TRP B 1 57 ? 0.12 14.281 8.547 1 79.81 57 TRP B CA 1
ATOM 1948 C C . TRP B 1 57 ? -0.008 13.586 9.898 1 79.81 57 TRP B C 1
ATOM 1950 O O . TRP B 1 57 ? 0.206 12.375 10.008 1 79.81 57 TRP B O 1
ATOM 1960 N N . SER B 1 58 ? -0.308 14.461 10.922 1 75.31 58 SER B N 1
ATOM 1961 C CA . SER B 1 58 ? -0.794 13.891 12.172 1 75.31 58 SER B CA 1
ATOM 1962 C C . SER B 1 58 ? -2.316 13.789 12.18 1 75.31 58 SER B C 1
ATOM 1964 O O . SER B 1 58 ? -3.002 14.648 11.625 1 75.31 58 SER B O 1
ATOM 1966 N N . VAL B 1 59 ? -2.855 12.781 12.656 1 63.25 59 VAL B N 1
ATOM 1967 C CA . VAL B 1 59 ? -4.305 12.617 12.664 1 63.25 59 VAL B CA 1
ATOM 1968 C C . VAL B 1 59 ? -4.875 13.102 13.992 1 63.25 59 VAL B C 1
ATOM 1970 O O . VAL B 1 59 ? -6.051 13.469 14.078 1 63.25 59 VAL B O 1
ATOM 1973 N N . LEU B 1 60 ? -4 13.18 14.992 1 57.81 60 LEU B N 1
ATOM 1974 C CA . LEU B 1 60 ? -4.5 13.523 16.312 1 57.81 60 LEU B CA 1
ATOM 1975 C C . LEU B 1 60 ? -4.219 14.984 16.641 1 57.81 60 LEU B C 1
ATOM 1977 O O . LEU B 1 60 ? -4.883 15.578 17.5 1 57.81 60 LEU B O 1
ATOM 1981 N N . ALA B 1 61 ? -3.133 15.523 15.984 1 52.66 61 ALA B N 1
ATOM 1982 C CA . ALA B 1 61 ? -2.711 16.844 16.422 1 52.66 61 ALA B CA 1
ATOM 1983 C C . ALA B 1 61 ? -3.49 17.938 15.695 1 52.66 61 ALA B C 1
ATOM 1985 O O . ALA B 1 61 ? -4.051 17.703 14.625 1 52.66 61 ALA B O 1
ATOM 1986 N N . GLU B 1 62 ? -3.533 19.141 16.484 1 48.38 62 GLU B N 1
ATOM 1987 C CA . GLU B 1 62 ? -4.09 20.375 15.93 1 48.38 62 GLU B CA 1
ATOM 1988 C C . GLU B 1 62 ? -3.396 20.75 14.625 1 48.38 62 GLU B C 1
ATOM 1990 O O . GLU B 1 62 ? -4.051 21.156 13.664 1 48.38 62 GLU B O 1
ATOM 1995 N N . GLN B 1 63 ? -1.92 20.891 14.969 1 51.78 63 GLN B N 1
ATOM 1996 C CA . GLN B 1 63 ? -1.099 21.203 13.805 1 51.78 63 GLN B CA 1
ATOM 1997 C C . GLN B 1 63 ? -0.907 19.984 12.922 1 51.78 63 GLN B C 1
ATOM 1999 O O . GLN B 1 63 ? -0.427 18.938 13.391 1 51.78 63 GLN B O 1
ATOM 2004 N N . ARG B 1 64 ? -1.445 20.062 11.531 1 60.75 64 ARG B N 1
ATOM 2005 C CA . ARG B 1 64 ? -1.954 18.922 10.766 1 60.75 64 ARG B CA 1
ATOM 2006 C C . ARG B 1 64 ? -0.876 18.359 9.852 1 60.75 64 ARG B C 1
ATOM 2008 O O . ARG B 1 64 ? -0.688 17.141 9.797 1 60.75 64 ARG B O 1
ATOM 2015 N N . GLU B 1 65 ? -0.132 19.328 9.242 1 62.88 65 GLU B N 1
ATOM 2016 C CA . GLU B 1 65 ? 0.958 18.891 8.375 1 62.88 65 GLU B CA 1
ATOM 2017 C C . GLU B 1 65 ? 2.305 19 9.078 1 62.88 65 GLU B C 1
ATOM 2019 O O . GLU B 1 65 ? 2.68 20.078 9.555 1 62.88 65 GLU B O 1
ATOM 2024 N N . PHE B 1 66 ? 2.949 17.953 9.336 1 69.75 66 PHE B N 1
ATOM 2025 C CA . PHE B 1 66 ? 4.211 17.891 10.062 1 69.75 66 PHE B CA 1
ATOM 2026 C C . PHE B 1 66 ? 5.379 18.234 9.148 1 69.75 66 PHE B C 1
ATOM 2028 O O . PHE B 1 66 ? 6.41 18.734 9.609 1 69.75 66 PHE B O 1
ATOM 2035 N N . GLY B 1 67 ? 5.125 17.984 7.812 1 75.06 67 GLY B N 1
ATOM 2036 C CA . GLY B 1 67 ? 6.191 18.25 6.863 1 75.06 67 GLY B CA 1
ATOM 2037 C C . GLY B 1 67 ? 5.926 17.688 5.484 1 75.06 67 GLY B C 1
ATOM 2038 O O . GLY B 1 67 ? 5.004 16.875 5.305 1 75.06 67 GLY B O 1
ATOM 2039 N N . PHE B 1 68 ? 6.621 18.281 4.551 1 83.62 68 PHE B N 1
ATOM 2040 C CA . PHE B 1 68 ? 6.574 17.734 3.199 1 83.62 68 PHE B CA 1
ATOM 2041 C C . PHE B 1 68 ? 7.926 17.891 2.51 1 83.62 68 PHE B C 1
ATOM 2043 O O . PHE B 1 68 ? 8.75 18.703 2.918 1 83.62 68 PHE B O 1
ATOM 2050 N N . TYR B 1 69 ? 8.203 17.031 1.599 1 91 69 TYR B N 1
ATOM 2051 C CA . TYR B 1 69 ? 9.398 17.141 0.767 1 91 69 TYR B CA 1
ATOM 2052 C C . TYR B 1 69 ? 9.18 16.484 -0.589 1 91 69 TYR B C 1
ATOM 2054 O O . TYR B 1 69 ? 8.305 15.617 -0.734 1 91 69 TYR B O 1
ATOM 2062 N N . TYR B 1 70 ? 9.945 16.969 -1.487 1 93.88 70 TYR B N 1
ATOM 2063 C CA . TYR B 1 70 ? 9.938 16.375 -2.822 1 93.88 70 TYR B CA 1
ATOM 2064 C C . TYR B 1 70 ? 10.836 15.148 -2.883 1 93.88 70 TYR B C 1
ATOM 2066 O O . TYR B 1 70 ? 12.039 15.242 -2.652 1 93.88 70 TYR B O 1
ATOM 2074 N N . ALA B 1 71 ? 10.328 13.977 -3.201 1 95.94 71 ALA B N 1
ATOM 2075 C CA . ALA B 1 71 ? 11.039 12.703 -3.047 1 95.94 71 ALA B CA 1
ATOM 2076 C C . ALA B 1 71 ? 11.828 12.367 -4.305 1 95.94 71 ALA B C 1
ATOM 2078 O O . ALA B 1 71 ? 13 11.977 -4.223 1 95.94 71 ALA B O 1
ATOM 2079 N N . PRO B 1 72 ? 11.227 12.547 -5.508 1 96.75 72 PRO B N 1
ATOM 2080 C CA . PRO B 1 72 ? 11.984 12.156 -6.703 1 96.75 72 PRO B CA 1
ATOM 2081 C C . PRO B 1 72 ? 13.211 13.031 -6.938 1 96.75 72 PRO B C 1
ATOM 2083 O O . PRO B 1 72 ? 13.227 14.203 -6.543 1 96.75 72 PRO B O 1
ATOM 2086 N N . ALA B 1 73 ? 14.219 12.445 -7.59 1 94.12 73 ALA B N 1
ATOM 2087 C CA . ALA B 1 73 ? 15.406 13.211 -7.957 1 94.12 73 ALA B CA 1
ATOM 2088 C C . ALA B 1 73 ? 15.117 14.125 -9.148 1 94.12 73 ALA B C 1
ATOM 2090 O O . ALA B 1 73 ? 15.602 15.258 -9.195 1 94.12 73 ALA B O 1
ATOM 2091 N N . LYS B 1 74 ? 14.359 13.562 -10.055 1 93.94 74 LYS B N 1
ATOM 2092 C CA . LYS B 1 74 ? 14.039 14.328 -11.25 1 93.94 74 LYS B CA 1
ATOM 2093 C C . LYS B 1 74 ? 12.875 15.281 -11 1 93.94 74 LYS B C 1
ATOM 2095 O O . LYS B 1 74 ? 11.898 14.922 -10.336 1 93.94 74 LYS B O 1
ATOM 2100 N N . GLU B 1 75 ? 13.055 16.375 -11.688 1 91 75 GLU B N 1
ATOM 2101 C CA . GLU B 1 75 ? 12 17.375 -11.586 1 91 75 GLU B CA 1
ATOM 2102 C C . GLU B 1 75 ? 10.734 16.922 -12.305 1 91 75 GLU B C 1
ATOM 2104 O O . GLU B 1 75 ? 10.805 16.203 -13.305 1 91 75 GLU B O 1
ATOM 2109 N N . ASP B 1 76 ? 9.523 17.141 -11.805 1 92.25 76 ASP B N 1
ATOM 2110 C CA . ASP B 1 76 ? 8.211 16.906 -12.398 1 92.25 76 ASP B CA 1
ATOM 2111 C C . ASP B 1 76 ? 7.809 15.445 -12.281 1 92.25 76 ASP B C 1
ATOM 2113 O O . ASP B 1 76 ? 6.848 15.008 -12.93 1 92.25 76 ASP B O 1
ATOM 2117 N N . ALA B 1 77 ? 8.766 14.648 -11.719 1 95.81 77 ALA B N 1
ATOM 2118 C CA . ALA B 1 77 ? 8.352 13.273 -11.445 1 95.81 77 ALA B CA 1
ATOM 2119 C C . ALA B 1 77 ? 7.32 13.219 -10.32 1 95.81 77 ALA B C 1
ATOM 2121 O O . ALA B 1 77 ? 7.254 14.125 -9.492 1 95.81 77 ALA B O 1
ATOM 2122 N N . SER B 1 78 ? 6.508 12.203 -10.383 1 94.56 78 SER B N 1
ATOM 2123 C CA . SER B 1 78 ? 5.504 11.984 -9.344 1 94.56 78 SER B CA 1
ATOM 2124 C C . SER B 1 78 ? 5.773 10.688 -8.586 1 94.56 78 SER B C 1
ATOM 2126 O O . SER B 1 78 ? 6.312 9.734 -9.141 1 94.56 78 SER B O 1
ATOM 2128 N N . VAL B 1 79 ? 5.379 10.695 -7.324 1 96.06 79 VAL B N 1
ATOM 2129 C CA . VAL B 1 79 ? 5.441 9.477 -6.527 1 96.06 79 VAL B CA 1
ATOM 2130 C C . VAL B 1 79 ? 4.23 8.594 -6.828 1 96.06 79 VAL B C 1
ATOM 2132 O O . VAL B 1 79 ? 3.086 9.031 -6.676 1 96.06 79 VAL B O 1
ATOM 2135 N N . THR B 1 80 ? 4.488 7.344 -7.238 1 93.88 80 THR B N 1
ATOM 2136 C CA . THR B 1 80 ? 3.412 6.457 -7.664 1 93.88 80 THR B CA 1
ATOM 2137 C C . THR B 1 80 ? 3.408 5.176 -6.836 1 93.88 80 THR B C 1
ATOM 2139 O O . THR B 1 80 ? 2.502 4.352 -6.969 1 93.88 80 THR B O 1
ATOM 2142 N N . GLY B 1 81 ? 4.355 4.895 -6.043 1 95.19 81 GLY B N 1
ATOM 2143 C CA . GLY B 1 81 ? 4.438 3.791 -5.102 1 95.19 81 GLY B CA 1
ATOM 2144 C C . GLY B 1 81 ? 4.934 4.211 -3.73 1 95.19 81 GLY B C 1
ATOM 2145 O O . GLY B 1 81 ? 5.828 5.051 -3.617 1 95.19 81 GLY B O 1
ATOM 2146 N N . LEU B 1 82 ? 4.32 3.615 -2.727 1 96.88 82 LEU B N 1
ATOM 2147 C CA . LEU B 1 82 ? 4.684 3.92 -1.347 1 96.88 82 LEU B CA 1
ATOM 2148 C C . LEU B 1 82 ? 4.543 2.684 -0.463 1 96.88 82 LEU B C 1
ATOM 2150 O O . LEU B 1 82 ? 3.564 1.942 -0.578 1 96.88 82 LEU B O 1
ATOM 2154 N N . SER B 1 83 ? 5.488 2.455 0.375 1 97.38 83 SER B N 1
ATOM 2155 C CA . SER B 1 83 ? 5.426 1.407 1.389 1 97.38 83 SER B CA 1
ATOM 2156 C C . SER B 1 83 ? 6.371 1.702 2.547 1 97.38 83 SER B C 1
ATOM 2158 O O . SER B 1 83 ? 7.293 2.51 2.412 1 97.38 83 SER B O 1
ATOM 2160 N N . ALA B 1 84 ? 6.094 1.138 3.686 1 96.94 84 ALA B N 1
ATOM 2161 C CA . ALA B 1 84 ? 6.961 1.265 4.855 1 96.94 84 ALA B CA 1
ATOM 2162 C C . ALA B 1 84 ? 7.199 -0.094 5.508 1 96.94 84 ALA B C 1
ATOM 2164 O O . ALA B 1 84 ? 6.434 -1.035 5.301 1 96.94 84 ALA B O 1
ATOM 2165 N N . ASN B 1 85 ? 8.312 -0.156 6.195 1 95.19 85 ASN B N 1
ATOM 2166 C CA . ASN B 1 85 ? 8.5 -1.378 6.969 1 95.19 85 ASN B CA 1
ATOM 2167 C C . ASN B 1 85 ? 7.598 -1.404 8.203 1 95.19 85 ASN B C 1
ATOM 2169 O O . ASN B 1 85 ? 6.969 -0.398 8.539 1 95.19 85 ASN B O 1
ATOM 2173 N N . GLN B 1 86 ? 7.586 -2.525 8.805 1 91.31 86 GLN B N 1
ATOM 2174 C CA . GLN B 1 86 ? 6.633 -2.764 9.883 1 91.31 86 GLN B CA 1
ATOM 2175 C C . GLN B 1 86 ? 6.883 -1.823 11.055 1 91.31 86 GLN B C 1
ATOM 2177 O O . GLN B 1 86 ? 5.945 -1.403 11.734 1 91.31 86 GLN B O 1
ATOM 2182 N N . MET B 1 87 ? 8.102 -1.435 11.273 1 91.88 87 MET B N 1
ATOM 2183 C CA . MET B 1 87 ? 8.477 -0.611 12.422 1 91.88 87 MET B CA 1
ATOM 2184 C C . MET B 1 87 ? 8.375 0.872 12.086 1 91.88 87 MET B C 1
ATOM 2186 O O . MET B 1 87 ? 8.648 1.727 12.93 1 91.88 87 MET B O 1
ATOM 2190 N N . ASN B 1 88 ? 8.008 1.196 10.844 1 94.25 88 ASN B N 1
ATOM 2191 C CA . ASN B 1 88 ? 7.891 2.57 10.367 1 94.25 88 ASN B CA 1
ATOM 2192 C C . ASN B 1 88 ? 9.188 3.35 10.57 1 94.25 88 ASN B C 1
ATOM 2194 O O . ASN B 1 88 ? 9.164 4.488 11.039 1 94.25 88 ASN B O 1
ATOM 2198 N N . SER B 1 89 ? 10.273 2.705 10.344 1 95.75 89 SER B N 1
ATOM 2199 C CA . SER B 1 89 ? 11.586 3.352 10.383 1 95.75 89 SER B CA 1
ATOM 2200 C C . SER B 1 89 ? 12.125 3.604 8.977 1 95.75 89 SER B C 1
ATOM 2202 O O . SER B 1 89 ? 13.055 4.387 8.797 1 95.75 89 SER B O 1
ATOM 2204 N N . VAL B 1 90 ? 11.578 2.912 8 1 97.31 90 VAL B N 1
ATOM 2205 C CA . VAL B 1 90 ? 12.008 3.025 6.609 1 97.31 90 VAL B CA 1
ATOM 2206 C C . VAL B 1 90 ? 10.797 3.271 5.715 1 97.31 90 VAL B C 1
ATOM 2208 O O . VAL B 1 90 ? 9.758 2.617 5.863 1 97.31 90 VAL B O 1
ATOM 2211 N N . LEU B 1 91 ? 10.875 4.246 4.844 1 97.81 91 LEU B N 1
ATOM 2212 C CA . LEU B 1 91 ? 9.883 4.527 3.811 1 97.81 91 LEU B CA 1
ATOM 2213 C C . LEU B 1 91 ? 10.461 4.285 2.42 1 97.81 91 LEU B C 1
ATOM 2215 O O . LEU B 1 91 ? 11.57 4.719 2.121 1 97.81 91 LEU B O 1
ATOM 2219 N N . VAL B 1 92 ? 9.742 3.537 1.568 1 98.44 92 VAL B N 1
ATOM 2220 C CA . VAL B 1 92 ? 10.141 3.279 0.188 1 98.44 92 VAL B CA 1
ATOM 2221 C C . VAL B 1 92 ? 9.18 3.99 -0.766 1 98.44 92 VAL B C 1
ATOM 2223 O O . VAL B 1 92 ? 7.961 3.867 -0.638 1 98.44 92 VAL B O 1
ATOM 2226 N N . SER B 1 93 ? 9.672 4.785 -1.602 1 98.31 93 SER B N 1
ATOM 2227 C CA . SER B 1 93 ? 8.867 5.438 -2.627 1 98.31 93 SER B CA 1
ATOM 2228 C C . SER B 1 93 ? 9.352 5.074 -4.027 1 98.31 93 SER B C 1
ATOM 2230 O O . SER B 1 93 ? 10.539 4.84 -4.234 1 98.31 93 SER B O 1
ATOM 2232 N N . GLY B 1 94 ? 8.461 4.906 -4.953 1 97.81 94 GLY B N 1
ATOM 2233 C CA . GLY B 1 94 ? 8.711 4.75 -6.375 1 97.81 94 GLY B CA 1
ATOM 2234 C C . GLY B 1 94 ? 8.094 5.855 -7.215 1 97.81 94 GLY B C 1
ATOM 2235 O O . GLY B 1 94 ? 7.043 6.391 -6.867 1 97.81 94 GLY B O 1
ATOM 2236 N N . ASP B 1 95 ? 8.773 6.188 -8.352 1 97.56 95 ASP B N 1
ATOM 2237 C CA . ASP B 1 95 ? 8.289 7.367 -9.062 1 97.56 95 ASP B CA 1
ATOM 2238 C C . ASP B 1 95 ? 8.086 7.074 -10.547 1 97.56 95 ASP B C 1
ATOM 2240 O O . ASP B 1 95 ? 8.289 5.945 -10.992 1 97.56 95 ASP B O 1
ATOM 2244 N N . THR B 1 96 ? 7.594 8.078 -11.312 1 96.62 96 THR B N 1
ATOM 2245 C CA . THR B 1 96 ? 7.195 7.949 -12.711 1 96.62 96 THR B CA 1
ATOM 2246 C C . THR B 1 96 ? 8.422 7.824 -13.609 1 96.62 96 THR B C 1
ATOM 2248 O O . THR B 1 96 ? 8.305 7.473 -14.789 1 96.62 96 THR B O 1
ATOM 2251 N N . CYS B 1 97 ? 9.617 8.008 -13.055 1 97.56 97 CYS B N 1
ATOM 2252 C CA . CYS B 1 97 ? 10.836 7.891 -13.844 1 97.56 97 CYS B CA 1
ATOM 2253 C C . CYS B 1 97 ? 11.516 6.547 -13.617 1 97.56 97 CYS B C 1
ATOM 2255 O O . CYS B 1 97 ? 12.586 6.281 -14.164 1 97.56 97 CYS B O 1
ATOM 2257 N N . GLY B 1 98 ? 10.922 5.73 -12.789 1 97.12 98 GLY B N 1
ATOM 2258 C CA . GLY B 1 98 ? 11.414 4.371 -12.617 1 97.12 98 GLY B CA 1
ATOM 2259 C C . GLY B 1 98 ? 12.352 4.227 -11.43 1 97.12 98 GLY B C 1
ATOM 2260 O O . GLY B 1 98 ? 12.953 3.17 -11.234 1 97.12 98 GLY B O 1
ATOM 2261 N N . PHE B 1 99 ? 12.477 5.27 -10.625 1 98.31 99 PHE B N 1
ATOM 2262 C CA . PHE B 1 99 ? 13.398 5.223 -9.492 1 98.31 99 PHE B CA 1
ATOM 2263 C C . PHE B 1 99 ? 12.672 4.77 -8.227 1 98.31 99 PHE B C 1
ATOM 2265 O O . PHE B 1 99 ? 11.477 5.043 -8.062 1 98.31 99 PHE B O 1
ATOM 2272 N N . ILE B 1 100 ? 13.398 4.129 -7.398 1 98.38 100 ILE B N 1
ATOM 2273 C CA . ILE B 1 100 ? 12.992 3.799 -6.035 1 98.38 100 ILE B CA 1
ATOM 2274 C C . ILE B 1 100 ? 13.867 4.551 -5.039 1 98.38 100 ILE B C 1
ATOM 2276 O O . ILE B 1 100 ? 15.086 4.641 -5.219 1 98.38 100 ILE B O 1
ATOM 2280 N N . GLN B 1 101 ? 13.312 5.172 -4.109 1 98.56 101 GLN B N 1
ATOM 2281 C CA . GLN B 1 101 ? 14.016 5.828 -3.012 1 98.56 101 GLN B CA 1
ATOM 2282 C C . GLN B 1 101 ? 13.703 5.16 -1.677 1 98.56 101 GLN B C 1
ATOM 2284 O O . GLN B 1 101 ? 12.555 4.809 -1.407 1 98.56 101 GLN B O 1
ATOM 2289 N N . VAL B 1 102 ? 14.727 4.965 -0.87 1 98.44 102 VAL B N 1
ATOM 2290 C CA . VAL B 1 102 ? 14.594 4.441 0.485 1 98.44 102 VAL B CA 1
ATOM 2291 C C . VAL B 1 102 ? 14.992 5.512 1.496 1 98.44 102 VAL B C 1
ATOM 2293 O O . VAL B 1 102 ? 16.109 6.031 1.446 1 98.44 102 VAL B O 1
ATOM 2296 N N . TRP B 1 103 ? 14.086 5.848 2.395 1 97.94 103 TRP B N 1
ATOM 2297 C CA . TRP B 1 103 ? 14.281 6.938 3.346 1 97.94 103 TRP B CA 1
ATOM 2298 C C . TRP B 1 103 ? 14.344 6.406 4.773 1 97.94 103 TRP B C 1
ATOM 2300 O O . TRP B 1 103 ? 13.555 5.531 5.152 1 97.94 103 TRP B O 1
ATOM 2310 N N . ASP B 1 104 ? 15.258 6.93 5.586 1 97.44 104 ASP B N 1
ATOM 2311 C CA . ASP B 1 104 ? 15.227 6.727 7.031 1 97.44 104 ASP B CA 1
ATOM 2312 C C . ASP B 1 104 ? 14.25 7.684 7.699 1 97.44 104 ASP B C 1
ATOM 2314 O O . ASP B 1 104 ? 14.523 8.883 7.82 1 97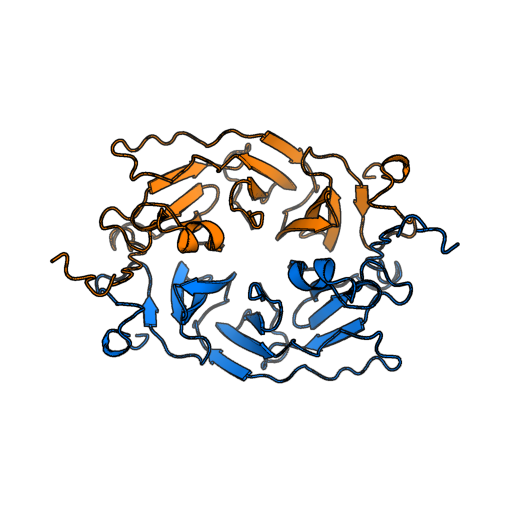.44 104 ASP B O 1
ATOM 2318 N N . ILE B 1 105 ? 13.125 7.152 8.133 1 94.25 105 ILE B N 1
ATOM 2319 C CA . ILE B 1 105 ? 12.109 8.023 8.711 1 94.25 105 ILE B CA 1
ATOM 2320 C C . ILE B 1 105 ? 11.992 7.762 10.211 1 94.25 105 ILE B C 1
ATOM 2322 O O . ILE B 1 105 ? 10.984 8.094 10.828 1 94.25 105 ILE B O 1
ATOM 2326 N N . SER B 1 106 ? 12.945 7.137 10.852 1 93.38 106 SER B N 1
ATOM 2327 C CA . SER B 1 106 ? 12.93 6.781 12.266 1 93.38 106 SER B CA 1
ATOM 2328 C C . SER B 1 106 ? 12.695 8.008 13.141 1 93.38 106 SER B C 1
ATOM 2330 O O . SER B 1 106 ? 12.016 7.93 14.172 1 93.38 106 SER B O 1
ATOM 2332 N N . ASP B 1 107 ? 13.219 9.164 12.68 1 88.19 107 ASP B N 1
ATOM 2333 C CA . ASP B 1 107 ? 13.109 10.367 13.5 1 88.19 107 ASP B CA 1
ATOM 2334 C C . ASP B 1 107 ? 12.344 11.461 12.773 1 88.19 107 ASP B C 1
ATOM 2336 O O . ASP B 1 107 ? 12.336 12.617 13.203 1 88.19 107 ASP B O 1
ATOM 2340 N N . TYR B 1 108 ? 11.789 11.078 11.664 1 89 108 TYR B N 1
ATOM 2341 C CA . TYR B 1 108 ? 11.117 12.102 10.875 1 89 108 TYR B CA 1
ATOM 2342 C C . TYR B 1 108 ? 9.633 12.172 11.219 1 89 108 TYR B C 1
ATOM 2344 O O . TYR B 1 108 ? 8.953 11.148 11.289 1 89 108 TYR B O 1
ATOM 2352 N N . GLY B 1 109 ? 9.164 13.383 11.367 1 82.56 109 GLY B N 1
ATOM 2353 C CA . GLY B 1 109 ? 7.746 13.594 11.609 1 82.56 109 GLY B CA 1
ATOM 2354 C C . GLY B 1 109 ? 7.309 13.18 13 1 82.56 109 GLY B C 1
ATOM 2355 O O . GLY B 1 109 ? 6.148 12.812 13.211 1 82.56 109 GLY B O 1
ATOM 2356 N N . LEU B 1 110 ? 8.148 13.023 13.977 1 81.12 110 LEU B N 1
ATOM 2357 C CA . LEU B 1 110 ? 7.816 12.57 15.32 1 81.12 110 LEU B CA 1
ATOM 2358 C C . LEU B 1 110 ? 7.402 13.742 16.203 1 81.12 110 LEU B C 1
ATOM 2360 O O . LEU B 1 110 ? 6.844 13.555 17.281 1 81.12 110 LEU B O 1
ATOM 2364 N N . SER B 1 111 ? 7.719 14.859 15.914 1 70.56 111 SER B N 1
ATOM 2365 C CA . SER B 1 111 ? 7.305 16.062 16.641 1 70.56 111 SER B CA 1
ATOM 2366 C C . SER B 1 111 ? 6.883 17.172 15.68 1 70.56 111 SER B C 1
ATOM 2368 O O . SER B 1 111 ? 7.309 17.188 14.523 1 70.56 111 SER B O 1
ATOM 2370 N N . PRO B 1 112 ? 5.699 17.812 16.141 1 61.41 112 PRO B N 1
ATOM 2371 C CA . PRO B 1 112 ? 5.277 18.906 15.266 1 61.41 112 PRO B CA 1
ATOM 2372 C C . PRO B 1 112 ? 6.422 19.859 14.922 1 61.41 112 PRO B C 1
ATOM 2374 O O . PRO B 1 112 ? 7.289 20.109 15.766 1 61.41 112 PRO B O 1
ATOM 2377 N N . ARG B 1 113 ? 6.945 19.734 13.828 1 54.66 113 ARG B N 1
ATOM 2378 C CA . ARG B 1 113 ? 7.996 20.703 13.531 1 54.66 113 ARG B CA 1
ATOM 2379 C C . ARG B 1 113 ? 7.543 22.125 13.844 1 54.66 113 ARG B C 1
ATOM 2381 O O . ARG B 1 113 ? 6.438 22.516 13.469 1 54.66 113 ARG B O 1
ATOM 2388 N N . THR B 1 114 ? 7.895 22.594 15.008 1 50.97 114 THR B N 1
ATOM 2389 C CA . THR B 1 114 ? 7.68 24.016 15.266 1 50.97 114 THR B CA 1
ATOM 2390 C C . THR B 1 114 ? 7.891 24.828 13.984 1 50.97 114 THR B C 1
ATOM 2392 O O . THR B 1 114 ? 7.273 25.875 13.805 1 50.97 114 THR B O 1
ATOM 2395 N N . GLN B 1 115 ? 9.164 24.578 13.312 1 44.41 115 GLN B N 1
ATOM 2396 C CA . GLN B 1 115 ? 9.484 25.359 12.117 1 44.41 115 GLN B CA 1
ATOM 2397 C C . GLN B 1 115 ? 9.438 24.484 10.867 1 44.41 115 GLN B C 1
ATOM 2399 O O . GLN B 1 115 ? 9.734 23.281 10.922 1 44.41 115 GLN B O 1
ATOM 2404 N N . GLY B 1 116 ? 8.57 24.625 9.891 1 45.41 116 GLY B N 1
ATOM 2405 C CA . GLY B 1 116 ? 8.383 24.25 8.492 1 45.41 116 GLY B CA 1
ATOM 2406 C C . GLY B 1 116 ? 9.555 23.484 7.922 1 45.41 116 GLY B C 1
ATOM 2407 O O . GLY B 1 116 ? 9.844 23.578 6.727 1 45.41 116 GLY B O 1
ATOM 2408 N N . SER B 1 117 ? 10.5 23.047 8.805 1 48.94 117 SER B N 1
ATOM 2409 C CA . SER B 1 117 ? 11.695 22.703 8.047 1 48.94 117 SER B CA 1
ATOM 2410 C C . SER B 1 117 ? 11.43 21.531 7.09 1 48.94 117 SER B C 1
ATOM 2412 O O . SER B 1 117 ? 10.859 20.516 7.484 1 48.94 117 SER B O 1
ATOM 2414 N N . LEU B 1 118 ? 11.219 21.906 5.793 1 58.25 118 LEU B N 1
ATOM 2415 C CA . LEU B 1 118 ? 11.242 21.234 4.496 1 58.25 118 LEU B CA 1
ATOM 2416 C C . LEU B 1 118 ? 12.383 20.234 4.422 1 58.25 118 LEU B C 1
ATOM 2418 O O . LEU B 1 118 ? 12.664 19.672 3.357 1 58.25 118 LEU B O 1
ATOM 2422 N N . GLU B 1 119 ? 12.969 19.922 5.688 1 81.12 119 GLU B N 1
ATOM 2423 C CA . GLU B 1 119 ? 14.117 19.031 5.484 1 81.12 119 GLU B CA 1
ATOM 2424 C C . GLU B 1 119 ? 13.672 17.594 5.23 1 81.12 119 GLU B C 1
ATOM 2426 O O . GLU B 1 119 ? 12.781 17.094 5.918 1 81.12 119 GLU B O 1
ATOM 2431 N N . LYS B 1 120 ? 14.266 17.078 4.211 1 89.94 120 LYS B N 1
ATOM 2432 C CA . LYS B 1 120 ? 14.047 15.68 3.84 1 89.94 120 LYS B CA 1
ATOM 2433 C C . LYS B 1 120 ? 14.656 14.734 4.871 1 89.94 120 LYS B C 1
ATOM 2435 O O . LYS B 1 120 ? 15.688 15.047 5.477 1 89.94 120 LYS B O 1
ATOM 2440 N N . PRO B 1 121 ? 13.961 13.648 5.215 1 94.06 121 PRO B N 1
ATOM 2441 C CA . PRO B 1 121 ? 14.672 12.617 5.969 1 94.06 121 PRO B CA 1
ATOM 2442 C C . PRO B 1 121 ? 15.891 12.078 5.227 1 94.06 121 PRO B C 1
ATOM 2444 O O . PRO B 1 121 ? 16.031 12.289 4.016 1 94.06 121 PRO B O 1
ATOM 2447 N N . PRO B 1 122 ? 16.844 11.469 5.941 1 96.19 122 PRO B N 1
ATOM 2448 C CA . PRO B 1 122 ? 18 10.914 5.254 1 96.19 122 PRO B CA 1
ATOM 2449 C C . PRO B 1 122 ? 17.625 9.922 4.156 1 96.19 122 PRO B C 1
ATOM 2451 O O . PRO B 1 122 ? 16.844 9 4.395 1 96.19 122 PRO B O 1
ATOM 2454 N N . LEU B 1 123 ? 18.156 10.156 2.969 1 97.31 123 LEU B N 1
ATOM 2455 C CA . LEU B 1 123 ? 18.047 9.211 1.863 1 97.31 123 LEU B CA 1
ATOM 2456 C C . LEU B 1 123 ? 19.078 8.094 1.997 1 97.31 123 LEU B C 1
ATOM 2458 O O . LEU B 1 123 ? 20.281 8.336 1.9 1 97.31 123 LEU B O 1
ATOM 2462 N N . LEU B 1 124 ? 18.656 6.922 2.217 1 97.88 124 LEU B N 1
ATOM 2463 C CA . LEU B 1 124 ? 19.547 5.785 2.43 1 97.88 124 LEU B CA 1
ATOM 2464 C C . LEU B 1 124 ? 20.062 5.246 1.102 1 97.88 124 LEU B C 1
ATOM 2466 O O . LEU B 1 124 ? 21.234 4.855 1 1 97.88 124 LEU B O 1
ATOM 2470 N N . CYS B 1 125 ? 19.234 5.137 0.098 1 97.44 125 CYS B N 1
ATOM 2471 C CA . CYS B 1 125 ? 19.562 4.598 -1.213 1 97.44 125 CYS B CA 1
ATOM 2472 C C . CYS B 1 125 ? 18.578 5.07 -2.271 1 97.44 125 CYS B C 1
ATOM 2474 O O . CYS B 1 125 ? 17.422 5.355 -1.962 1 97.44 125 CYS B O 1
ATOM 2476 N N . SER B 1 126 ? 18.984 5.191 -3.438 1 97.94 126 SER B N 1
ATOM 2477 C CA . SER B 1 126 ? 18.172 5.496 -4.602 1 97.94 126 SER B CA 1
ATOM 2478 C C . SER B 1 126 ? 18.75 4.875 -5.867 1 97.94 126 SER B C 1
ATOM 2480 O O . SER B 1 126 ? 19.953 4.969 -6.113 1 97.94 126 SER B O 1
ATOM 2482 N N . TRP B 1 127 ? 17.922 4.207 -6.633 1 97.25 127 TRP B N 1
ATOM 2483 C CA . TRP B 1 127 ? 18.391 3.58 -7.863 1 97.25 127 TRP B CA 1
ATOM 2484 C C . TRP B 1 127 ? 17.266 3.502 -8.898 1 97.25 127 TRP B C 1
ATOM 2486 O O . TRP B 1 127 ? 16.094 3.598 -8.555 1 97.25 127 TRP B O 1
ATOM 2496 N N . ARG B 1 128 ? 17.641 3.381 -10.117 1 97.19 128 ARG B N 1
ATOM 2497 C CA . ARG B 1 128 ? 16.672 3.172 -11.188 1 97.19 128 ARG B CA 1
ATOM 2498 C C . ARG B 1 128 ? 16.281 1.702 -11.281 1 97.19 128 ARG B C 1
ATOM 2500 O O . ARG B 1 128 ? 17 0.896 -11.859 1 97.19 128 ARG B O 1
ATOM 2507 N N . ALA B 1 129 ? 15.141 1.376 -10.797 1 95.81 129 ALA B N 1
ATOM 2508 C CA . ALA B 1 129 ? 14.664 -0.003 -10.719 1 95.81 129 ALA B CA 1
ATOM 2509 C C . ALA B 1 129 ? 14.031 -0.441 -12.031 1 95.81 129 ALA B C 1
ATOM 2511 O O . ALA B 1 129 ? 14.023 -1.63 -12.359 1 95.81 129 ALA B O 1
ATOM 2512 N N . HIS B 1 130 ? 13.43 0.484 -12.703 1 92.81 130 HIS B N 1
ATOM 2513 C CA . HIS B 1 130 ? 12.734 0.222 -13.953 1 92.81 130 HIS B CA 1
ATOM 2514 C C . HIS B 1 130 ? 12.992 1.327 -14.969 1 92.81 130 HIS B C 1
ATOM 2516 O O . HIS B 1 130 ? 13.359 2.443 -14.602 1 92.81 130 HIS B O 1
ATOM 2522 N N . ASN B 1 131 ? 12.812 0.997 -16.266 1 94.19 131 ASN B N 1
ATOM 2523 C CA . ASN B 1 131 ? 12.938 1.998 -17.312 1 94.19 131 ASN B CA 1
ATOM 2524 C C . ASN B 1 131 ? 11.672 2.832 -17.453 1 94.19 131 ASN B C 1
ATOM 2526 O O . ASN B 1 131 ? 11.695 3.926 -18.016 1 94.19 131 ASN B O 1
ATOM 2530 N N . SER B 1 132 ? 10.57 2.314 -16.984 1 94.31 132 SER B N 1
ATOM 2531 C CA . SER B 1 132 ? 9.273 2.98 -17.016 1 94.31 132 SER B CA 1
ATOM 2532 C C . SER B 1 132 ? 8.773 3.285 -15.609 1 94.31 132 SER B C 1
ATOM 2534 O O . SER B 1 132 ? 9.508 3.111 -14.633 1 94.31 132 SER B O 1
ATOM 2536 N N . THR B 1 133 ? 7.598 3.816 -15.492 1 94 133 THR B N 1
ATOM 2537 C CA . THR B 1 133 ? 6.973 4.227 -14.242 1 94 133 THR B CA 1
ATOM 2538 C C . THR B 1 133 ? 6.914 3.057 -13.258 1 94 133 THR B C 1
ATOM 2540 O O . THR B 1 133 ? 6.539 1.943 -13.641 1 94 133 THR B O 1
ATOM 2543 N N . VAL B 1 134 ? 7.328 3.281 -12.023 1 95.75 134 VAL B N 1
ATOM 2544 C CA . VAL B 1 134 ? 7.055 2.342 -10.938 1 95.75 134 VAL B CA 1
ATOM 2545 C C . VAL B 1 134 ? 5.59 2.447 -10.516 1 95.75 134 VAL B C 1
ATOM 2547 O O . VAL B 1 134 ? 5.125 3.523 -10.133 1 95.75 134 VAL B O 1
ATOM 2550 N N . VAL B 1 135 ? 4.875 1.38 -10.547 1 91.12 135 VAL B N 1
ATOM 2551 C CA . VAL B 1 135 ? 3.447 1.479 -10.266 1 91.12 135 VAL B CA 1
ATOM 2552 C C . VAL B 1 135 ? 3.164 0.963 -8.859 1 91.12 135 VAL B C 1
ATOM 2554 O O . VAL B 1 135 ? 2.137 1.3 -8.258 1 91.12 135 VAL B O 1
ATOM 2557 N N . SER B 1 136 ? 4.07 0.16 -8.328 1 93.19 136 SER B N 1
ATOM 2558 C CA . SER B 1 136 ? 3.904 -0.348 -6.973 1 93.19 136 SER B CA 1
ATOM 2559 C C . SER B 1 136 ? 5.25 -0.713 -6.352 1 93.19 136 SER B C 1
ATOM 2561 O O . SER B 1 136 ? 6.148 -1.188 -7.047 1 93.19 136 SER B O 1
ATOM 2563 N N . VAL B 1 137 ? 5.367 -0.528 -5.07 1 96.12 137 VAL B N 1
ATOM 2564 C CA . VAL B 1 137 ? 6.52 -0.95 -4.285 1 96.12 137 VAL B CA 1
ATOM 2565 C C . VAL B 1 137 ? 6.051 -1.562 -2.967 1 96.12 137 VAL B C 1
ATOM 2567 O O . VAL B 1 137 ? 5.09 -1.081 -2.359 1 96.12 137 VAL B O 1
ATOM 2570 N N . GLU B 1 138 ? 6.723 -2.574 -2.578 1 94.25 138 GLU B N 1
ATOM 2571 C CA . GLU B 1 138 ? 6.422 -3.258 -1.322 1 94.25 138 GLU B CA 1
ATOM 2572 C C . GLU B 1 138 ? 7.699 -3.607 -0.565 1 94.25 138 GLU B C 1
ATOM 2574 O O . GLU B 1 138 ? 8.555 -4.332 -1.079 1 94.25 138 GLU B O 1
ATOM 2579 N N . HIS B 1 139 ? 7.828 -3.029 0.632 1 95.31 139 HIS B N 1
ATOM 2580 C CA . HIS B 1 139 ? 8.867 -3.482 1.552 1 95.31 139 HIS B CA 1
ATOM 2581 C C . HIS B 1 139 ? 8.406 -4.691 2.357 1 95.31 139 HIS B C 1
ATOM 2583 O O . HIS B 1 139 ? 7.277 -4.711 2.857 1 95.31 139 HIS B O 1
ATOM 2589 N N . PHE B 1 140 ? 9.273 -5.672 2.449 1 89.62 140 PHE B N 1
ATOM 2590 C CA . PHE B 1 140 ? 8.867 -6.832 3.234 1 89.62 140 PHE B CA 1
ATOM 2591 C C . PHE B 1 140 ? 10.086 -7.527 3.84 1 89.62 140 PHE B C 1
ATOM 2593 O O . PHE B 1 140 ? 11.219 -7.297 3.408 1 89.62 140 PHE B O 1
ATOM 2600 N N . MET B 1 141 ? 9.75 -8.281 4.883 1 87.44 141 MET B N 1
ATOM 2601 C CA . MET B 1 141 ? 10.758 -9.102 5.543 1 87.44 141 MET B CA 1
ATOM 2602 C C . MET B 1 141 ? 10.609 -10.562 5.148 1 87.44 141 MET B C 1
ATOM 2604 O O . MET B 1 141 ? 9.492 -11.07 5.031 1 87.44 141 MET B O 1
ATOM 2608 N N . PHE B 1 142 ? 11.68 -11.172 4.895 1 78.69 142 PHE B N 1
ATOM 2609 C CA . PHE B 1 142 ? 11.758 -12.617 4.75 1 78.69 142 PHE B CA 1
ATOM 2610 C C . PHE B 1 142 ? 12.805 -13.203 5.695 1 78.69 142 PHE B C 1
ATOM 2612 O O . PHE B 1 142 ? 14 -13.055 5.465 1 78.69 142 PHE B O 1
ATOM 2619 N N . GLY B 1 143 ? 12.266 -13.828 6.691 1 75.75 143 GLY B N 1
ATOM 2620 C CA . GLY B 1 143 ? 13.164 -14.094 7.801 1 75.75 143 GLY B CA 1
ATOM 2621 C C . GLY B 1 143 ? 13.711 -12.836 8.445 1 75.75 143 GLY B C 1
ATOM 2622 O O . GLY B 1 143 ? 12.938 -11.961 8.852 1 75.75 143 GLY B O 1
ATOM 2623 N N . SER B 1 144 ? 15.039 -12.75 8.523 1 81.44 144 SER B N 1
ATOM 2624 C CA . SER B 1 144 ? 15.656 -11.586 9.133 1 81.44 144 SER B CA 1
ATOM 2625 C C . SER B 1 144 ? 16.062 -10.562 8.086 1 81.44 144 SER B C 1
ATOM 2627 O O . SER B 1 144 ? 16.531 -9.469 8.422 1 81.44 144 SER B O 1
ATOM 2629 N N . ASP B 1 145 ? 15.836 -10.977 6.852 1 83.44 145 ASP B N 1
ATOM 2630 C CA . ASP B 1 145 ? 16.281 -10.109 5.77 1 83.44 145 ASP B CA 1
ATOM 2631 C C . ASP B 1 145 ? 15.125 -9.289 5.211 1 83.44 145 ASP B C 1
ATOM 2633 O O . ASP B 1 145 ? 13.969 -9.719 5.266 1 83.44 145 ASP B O 1
ATOM 2637 N N . SER B 1 146 ? 15.484 -8.109 4.75 1 90.5 146 SER B N 1
ATOM 2638 C CA . SER B 1 146 ? 14.484 -7.25 4.129 1 90.5 146 SER B CA 1
ATOM 2639 C C . SER B 1 146 ? 14.688 -7.168 2.619 1 90.5 146 SER B C 1
ATOM 2641 O O . SER B 1 146 ? 15.82 -7.238 2.135 1 90.5 146 SER B O 1
ATOM 2643 N N . PHE B 1 147 ? 13.555 -7.031 1.885 1 88.69 147 PHE B N 1
ATOM 2644 C CA . PHE B 1 147 ? 13.562 -6.906 0.432 1 88.69 147 PHE B CA 1
ATOM 2645 C C . PHE B 1 147 ? 12.547 -5.871 -0.029 1 88.69 147 PHE B C 1
ATOM 2647 O O . PHE B 1 147 ? 11.688 -5.449 0.748 1 88.69 147 PHE B O 1
ATOM 2654 N N . ILE B 1 148 ? 12.711 -5.426 -1.259 1 93.25 148 ILE B N 1
ATOM 2655 C CA . ILE B 1 148 ? 11.758 -4.535 -1.916 1 93.25 148 ILE B CA 1
ATOM 2656 C C . ILE B 1 148 ? 11.281 -5.164 -3.223 1 93.25 148 ILE B C 1
ATOM 2658 O O . ILE B 1 148 ? 12.094 -5.555 -4.066 1 93.25 148 ILE B O 1
ATOM 2662 N N . LEU B 1 149 ? 10.016 -5.293 -3.266 1 90.62 149 LEU B N 1
ATOM 2663 C CA . LEU B 1 149 ? 9.367 -5.707 -4.504 1 90.62 149 LEU B CA 1
ATOM 2664 C C . LEU B 1 149 ? 8.812 -4.504 -5.262 1 90.62 149 LEU B C 1
ATOM 2666 O O . LEU B 1 149 ? 8.18 -3.629 -4.668 1 90.62 149 LEU B O 1
ATOM 2670 N N . SER B 1 150 ? 9.07 -4.441 -6.574 1 92.25 150 SER B N 1
ATOM 2671 C CA . SER B 1 150 ? 8.57 -3.332 -7.379 1 92.25 150 SER B CA 1
ATOM 2672 C C . SER B 1 150 ? 7.93 -3.832 -8.672 1 92.25 150 SER B C 1
ATOM 2674 O O . SER B 1 150 ? 8.305 -4.887 -9.18 1 92.25 150 SER B O 1
ATOM 2676 N N . SER B 1 151 ? 6.973 -3.133 -9.094 1 88.75 151 SER B N 1
ATOM 2677 C CA . SER B 1 151 ? 6.375 -3.357 -10.406 1 88.75 151 SER B CA 1
ATOM 2678 C C . SER B 1 151 ? 6.344 -2.072 -11.234 1 88.75 151 SER B C 1
ATOM 2680 O O . SER B 1 151 ? 6.402 -0.974 -10.68 1 88.75 151 SER B O 1
ATOM 2682 N N . SER B 1 152 ? 6.227 -2.262 -12.531 1 89.56 152 SER B N 1
ATOM 2683 C CA . SER B 1 152 ? 6.309 -1.14 -13.461 1 89.56 152 SER B CA 1
ATOM 2684 C C . SER B 1 152 ? 5.156 -1.159 -14.461 1 89.56 152 SER B C 1
ATOM 2686 O O . SER B 1 152 ? 4.484 -2.182 -14.625 1 89.56 152 SER B O 1
ATOM 2688 N N . SER B 1 153 ? 4.965 0.009 -15.117 1 87 153 SER B N 1
ATOM 2689 C CA . SER B 1 153 ? 3.947 0.133 -16.156 1 87 153 SER B CA 1
ATOM 2690 C C . SER B 1 153 ? 4.277 -0.734 -17.359 1 87 153 SER B C 1
ATOM 2692 O O . SER B 1 153 ? 3.412 -1 -18.203 1 87 153 SER B O 1
ATOM 2694 N N . ASP B 1 154 ? 5.531 -1.179 -17.453 1 79.25 154 ASP B N 1
ATOM 2695 C CA . ASP B 1 154 ? 5.898 -2.078 -18.547 1 79.25 154 ASP B CA 1
ATOM 2696 C C . ASP B 1 154 ? 5.566 -3.527 -18.188 1 79.25 154 ASP B C 1
ATOM 2698 O O . ASP B 1 154 ? 5.969 -4.449 -18.906 1 79.25 154 ASP B O 1
ATOM 2702 N N . ARG B 1 155 ? 4.973 -3.699 -17.062 1 77 155 ARG B N 1
ATOM 2703 C CA . ARG B 1 155 ? 4.402 -4.969 -16.625 1 77 155 ARG B CA 1
ATOM 2704 C C . ARG B 1 155 ? 5.477 -5.879 -16.047 1 77 155 ARG B C 1
ATOM 2706 O O . ARG B 1 155 ? 5.277 -7.09 -15.93 1 77 155 ARG B O 1
ATOM 2713 N N . SER B 1 156 ? 6.574 -5.316 -15.695 1 79.06 156 SER B N 1
ATOM 2714 C CA . SER B 1 156 ? 7.609 -6.09 -15.016 1 79.06 156 SER B CA 1
ATOM 2715 C C . SER B 1 156 ? 7.508 -5.949 -13.5 1 79.06 156 SER B C 1
ATOM 2717 O O . SER B 1 156 ? 6.996 -4.949 -13 1 79.06 156 SER B O 1
ATOM 2719 N N . ALA B 1 157 ? 7.934 -6.984 -12.852 1 83.75 157 ALA B N 1
ATOM 2720 C CA . ALA B 1 157 ? 8.109 -6.98 -11.398 1 83.75 157 ALA B CA 1
ATOM 2721 C C . ALA B 1 157 ? 9.5 -7.473 -11.008 1 83.75 157 ALA B C 1
ATOM 2723 O O . ALA B 1 157 ? 9.992 -8.461 -11.562 1 83.75 157 ALA B O 1
ATOM 2724 N N . ARG B 1 158 ? 10.094 -6.742 -10.125 1 86.25 158 ARG B N 1
ATOM 2725 C CA . ARG B 1 158 ? 11.484 -7.027 -9.766 1 86.25 158 ARG B CA 1
ATOM 2726 C C . ARG B 1 158 ? 11.664 -7.051 -8.258 1 86.25 158 ARG B C 1
ATOM 2728 O O . ARG B 1 158 ? 10.891 -6.438 -7.52 1 86.25 158 ARG B O 1
ATOM 2735 N N . LEU B 1 159 ? 12.727 -7.758 -7.867 1 85.56 159 LEU B N 1
ATOM 2736 C CA . LEU B 1 159 ? 13.086 -7.891 -6.461 1 85.56 159 LEU B CA 1
ATOM 2737 C C . LEU B 1 159 ? 14.453 -7.262 -6.188 1 85.56 159 LEU B C 1
ATOM 2739 O O . LEU B 1 159 ? 15.391 -7.449 -6.961 1 85.56 159 LEU B O 1
ATOM 2743 N N . TRP B 1 160 ? 14.5 -6.52 -5.082 1 89.88 160 TRP B N 1
ATOM 2744 C CA . TRP B 1 160 ? 15.711 -5.797 -4.727 1 89.88 160 TRP B CA 1
ATOM 2745 C C . TRP B 1 160 ? 16.031 -5.965 -3.244 1 89.88 160 TRP B C 1
ATOM 2747 O O . TRP B 1 160 ? 15.133 -6.141 -2.424 1 89.88 160 TRP B O 1
ATOM 2757 N N . THR B 1 161 ? 17.312 -5.902 -2.945 1 89.06 161 THR B N 1
ATOM 2758 C CA . THR B 1 161 ? 17.688 -5.621 -1.563 1 89.06 161 THR B CA 1
ATOM 2759 C C . THR B 1 161 ? 17.469 -4.148 -1.234 1 89.06 161 THR B C 1
ATOM 2761 O O . THR B 1 161 ? 17.359 -3.314 -2.137 1 89.06 161 THR B O 1
ATOM 2764 N N . PRO B 1 162 ? 17.344 -3.809 0.021 1 92.12 162 PRO B N 1
ATOM 2765 C CA . PRO B 1 162 ? 17.062 -2.424 0.394 1 92.12 162 PRO B CA 1
ATOM 2766 C C . PRO B 1 162 ? 18.172 -1.456 -0.016 1 92.12 162 PRO B C 1
ATOM 2768 O O . PRO B 1 162 ? 17.953 -0.243 -0.06 1 92.12 162 PRO B O 1
ATOM 2771 N N . ASP B 1 163 ? 19.328 -1.963 -0.248 1 92.25 163 ASP B N 1
ATOM 2772 C CA . ASP B 1 163 ? 20.406 -1.099 -0.683 1 92.25 163 ASP B CA 1
ATOM 2773 C C . ASP B 1 163 ? 20.531 -1.078 -2.205 1 92.25 163 ASP B C 1
ATOM 2775 O O . ASP B 1 163 ? 21.531 -0.609 -2.754 1 92.25 163 ASP B O 1
ATOM 2779 N N . GLY B 1 164 ? 19.531 -1.618 -2.908 1 91.94 164 GLY B N 1
ATOM 2780 C CA . GLY B 1 164 ? 19.406 -1.388 -4.336 1 91.94 164 GLY B CA 1
ATOM 2781 C C . GLY B 1 164 ? 20.031 -2.482 -5.176 1 91.94 164 GLY B C 1
ATOM 2782 O O . GLY B 1 164 ? 20.188 -2.33 -6.391 1 91.94 164 GLY B O 1
ATOM 2783 N N . LYS B 1 165 ? 20.453 -3.555 -4.535 1 88.62 165 LYS B N 1
ATOM 2784 C CA . LYS B 1 165 ? 20.984 -4.672 -5.305 1 88.62 165 LYS B CA 1
ATOM 2785 C C . LYS B 1 165 ? 19.859 -5.492 -5.938 1 88.62 165 LYS B C 1
ATOM 2787 O O . LYS B 1 165 ? 18.891 -5.855 -5.27 1 88.62 165 LYS B O 1
ATOM 2792 N N . PHE B 1 166 ? 20.094 -5.789 -7.219 1 86.69 166 PHE B N 1
ATOM 2793 C CA . PHE B 1 166 ? 19.109 -6.555 -7.98 1 86.69 166 PHE B CA 1
ATOM 2794 C C . PHE B 1 166 ? 19.125 -8.016 -7.566 1 86.69 166 PHE B C 1
ATOM 2796 O O . PHE B 1 166 ? 20.188 -8.648 -7.516 1 86.69 166 PHE B O 1
ATOM 2803 N N . VAL B 1 167 ? 18 -8.57 -7.262 1 79.19 167 VAL B N 1
ATOM 2804 C CA . VAL B 1 167 ? 17.906 -9.977 -6.879 1 79.19 167 VAL B CA 1
ATOM 2805 C C . VAL B 1 167 ? 17.391 -10.797 -8.062 1 79.19 167 VAL B C 1
ATOM 2807 O O . VAL B 1 167 ? 17.969 -11.828 -8.406 1 79.19 167 VAL B O 1
ATOM 2810 N N . GLY B 1 168 ? 16.266 -10.281 -8.648 1 75.88 168 GLY B N 1
ATOM 2811 C CA . GLY B 1 168 ? 15.703 -10.992 -9.781 1 75.88 168 GLY B CA 1
ATOM 2812 C C . GLY B 1 168 ? 14.398 -10.398 -10.273 1 75.88 168 GLY B C 1
ATOM 2813 O O . GLY B 1 168 ? 13.883 -9.438 -9.688 1 75.88 168 GLY B O 1
ATOM 2814 N N . THR B 1 169 ? 14 -10.852 -11.461 1 70.88 169 THR B N 1
ATOM 2815 C CA . THR B 1 169 ? 12.75 -10.453 -12.086 1 70.88 169 THR B CA 1
ATOM 2816 C C . THR B 1 169 ? 11.711 -11.57 -11.992 1 70.88 169 THR B C 1
ATOM 2818 O O . THR B 1 169 ? 12.039 -12.742 -12.18 1 70.88 169 THR B O 1
ATOM 2821 N N . PHE B 1 170 ? 10.539 -11.133 -11.625 1 68.25 170 PHE B N 1
ATOM 2822 C CA . PHE B 1 170 ? 9.461 -12.117 -11.555 1 68.25 170 PHE B CA 1
ATOM 2823 C C . PHE B 1 170 ? 9.047 -12.57 -12.945 1 68.25 170 PHE B C 1
ATOM 2825 O O . PHE B 1 170 ? 8.992 -11.766 -13.875 1 68.25 170 PHE B O 1
ATOM 2832 N N . GLY B 1 171 ? 8.703 -13.852 -13.086 1 60.19 171 GLY B N 1
ATOM 2833 C CA . GLY B 1 171 ? 8.305 -14.406 -14.367 1 60.19 171 GLY B CA 1
ATOM 2834 C C . GLY B 1 171 ? 9.461 -14.977 -15.164 1 60.19 171 GLY B C 1
ATOM 2835 O O . GLY B 1 171 ? 9.258 -15.633 -16.188 1 60.19 171 GLY B O 1
ATOM 2836 N N . GLN B 1 172 ? 10.688 -14.711 -14.742 1 55.91 172 GLN B N 1
ATOM 2837 C CA . GLN B 1 172 ? 11.844 -15.234 -15.461 1 55.91 172 GLN B CA 1
ATOM 2838 C C . GLN B 1 172 ? 12.195 -16.641 -14.984 1 55.91 172 GLN B C 1
ATOM 2840 O O . GLN B 1 172 ? 11.797 -17.047 -13.898 1 55.91 172 GLN B O 1
ATOM 2845 N N . GLU B 1 173 ? 12.742 -17.391 -15.875 1 53.06 173 GLU B N 1
ATOM 2846 C CA . GLU B 1 173 ? 13.117 -18.781 -15.695 1 53.06 173 GLU B CA 1
ATOM 2847 C C . GLU B 1 173 ? 14.141 -18.938 -14.578 1 53.06 173 GLU B C 1
ATOM 2849 O O . GLU B 1 173 ? 14.148 -19.953 -13.875 1 53.06 173 GLU B O 1
ATOM 2854 N N . LYS B 1 174 ? 15.055 -18.016 -14.531 1 55.84 174 LYS B N 1
ATOM 2855 C CA . LYS B 1 174 ? 16.156 -18.188 -13.578 1 55.84 174 LYS B CA 1
ATOM 2856 C C . LYS B 1 174 ? 15.656 -18.016 -12.148 1 55.84 174 LYS B C 1
ATOM 2858 O O . LYS B 1 174 ? 14.914 -17.078 -11.844 1 55.84 174 LYS B O 1
ATOM 2863 N N . ARG B 1 175 ? 16.047 -19.094 -11.273 1 59.94 175 ARG B N 1
ATOM 2864 C CA . ARG B 1 175 ? 15.648 -19.156 -9.875 1 59.94 175 ARG B CA 1
ATOM 2865 C C . ARG B 1 175 ? 16.656 -18.453 -8.984 1 59.94 175 ARG B C 1
ATOM 2867 O O . ARG B 1 175 ? 17.859 -18.516 -9.242 1 59.94 175 ARG B O 1
ATOM 2874 N N . TRP B 1 176 ? 16.172 -17.531 -8.18 1 56.28 176 TRP B N 1
ATOM 2875 C CA . TRP B 1 176 ? 17.031 -16.891 -7.188 1 56.28 176 TRP B CA 1
ATOM 2876 C C . TRP B 1 176 ? 16.578 -17.25 -5.777 1 56.28 176 TRP B C 1
ATOM 2878 O O . TRP B 1 176 ? 15.422 -17.594 -5.551 1 56.28 176 TRP B O 1
ATOM 2888 N N . ASP B 1 177 ? 17.656 -17.453 -4.883 1 61.72 177 ASP B N 1
ATOM 2889 C CA . ASP B 1 177 ? 17.484 -17.75 -3.467 1 61.72 177 ASP B CA 1
ATOM 2890 C C . ASP B 1 177 ? 17.719 -16.5 -2.609 1 61.72 177 ASP B C 1
ATOM 2892 O O . ASP B 1 177 ? 18.828 -15.992 -2.525 1 61.72 177 ASP B O 1
ATOM 2896 N N . LEU B 1 178 ? 16.625 -16.031 -2.004 1 59.31 178 LEU B N 1
ATOM 2897 C CA . LEU B 1 178 ? 16.688 -14.805 -1.22 1 59.31 178 LEU B CA 1
ATOM 2898 C C . LEU B 1 178 ? 17.672 -14.953 -0.067 1 59.31 178 LEU B C 1
ATOM 2900 O O . LEU B 1 178 ? 18.156 -13.953 0.475 1 59.31 178 LEU B O 1
ATOM 2904 N N . LYS B 1 179 ? 17.953 -16.125 0.271 1 61.56 179 LYS B N 1
ATOM 2905 C CA . LYS B 1 179 ? 18.875 -16.344 1.381 1 61.56 179 LYS B CA 1
ATOM 2906 C C . LYS B 1 179 ? 20.312 -16.547 0.878 1 61.56 179 LYS B C 1
ATOM 2908 O O . LYS B 1 179 ? 21.234 -16.703 1.675 1 61.56 179 LYS B O 1
ATOM 2913 N N . ASN B 1 180 ? 20.359 -16.625 -0.409 1 62.28 180 ASN B N 1
ATOM 2914 C CA . ASN B 1 180 ? 21.672 -16.812 -1.023 1 62.28 180 ASN B CA 1
ATOM 2915 C C . ASN B 1 180 ? 21.969 -15.742 -2.062 1 62.28 180 ASN B C 1
ATOM 2917 O O . ASN B 1 180 ? 21.688 -15.93 -3.25 1 62.28 180 ASN B O 1
ATOM 2921 N N . PRO B 1 181 ? 22.594 -14.656 -1.671 1 66.44 181 PRO B N 1
ATOM 2922 C CA . PRO B 1 181 ? 22.844 -13.508 -2.547 1 66.44 181 PRO B CA 1
ATOM 2923 C C . PRO B 1 181 ? 23.625 -13.875 -3.797 1 66.44 181 PRO B C 1
ATOM 2925 O O . PRO B 1 181 ? 23.609 -13.141 -4.785 1 66.44 181 PRO B O 1
ATOM 2928 N N . SER B 1 182 ? 24.406 -14.922 -3.715 1 69.12 182 SER B N 1
ATOM 2929 C CA . SER B 1 182 ? 25.188 -15.312 -4.883 1 69.12 182 SER B CA 1
ATOM 2930 C C . SER B 1 182 ? 24.281 -15.672 -6.059 1 69.12 182 SER B C 1
ATOM 2932 O O . SER B 1 182 ? 24.734 -15.727 -7.203 1 69.12 182 SER B O 1
ATOM 2934 N N . THR B 1 183 ? 22.984 -15.93 -5.789 1 64.12 183 THR B N 1
ATOM 2935 C CA . THR B 1 183 ? 22.047 -16.312 -6.832 1 64.12 183 THR B CA 1
ATOM 2936 C C . THR B 1 183 ? 21.391 -15.078 -7.449 1 64.12 183 THR B C 1
ATOM 2938 O O . THR B 1 183 ? 20.656 -15.188 -8.43 1 64.12 183 THR B O 1
ATOM 2941 N N . PHE B 1 184 ? 21.703 -13.906 -6.898 1 61.03 184 PHE B N 1
ATOM 2942 C CA . PHE B 1 184 ? 21.062 -12.703 -7.402 1 61.03 184 PHE B CA 1
ATOM 2943 C C . PHE B 1 184 ? 21.547 -12.367 -8.812 1 61.03 184 PHE B C 1
ATOM 2945 O O . PHE B 1 184 ? 22.719 -12.602 -9.141 1 61.03 184 PHE B O 1
ATOM 2952 N N . ALA B 1 185 ? 20.5 -12.039 -9.648 1 64.94 185 ALA B N 1
ATOM 2953 C CA . ALA B 1 185 ? 20.812 -11.789 -11.055 1 64.94 185 ALA B CA 1
ATOM 2954 C C . ALA B 1 185 ? 21.016 -10.297 -11.32 1 64.94 185 ALA B C 1
ATOM 2956 O O . ALA B 1 185 ? 20.766 -9.469 -10.438 1 64.94 185 ALA B O 1
ATOM 2957 N N . HIS B 1 186 ? 21.703 -9.914 -12.344 1 58.34 186 HIS B N 1
ATOM 2958 C CA . HIS B 1 186 ? 21.812 -8.539 -12.82 1 58.34 186 HIS B CA 1
ATOM 2959 C C . HIS B 1 186 ? 20.672 -8.188 -13.758 1 58.34 186 HIS B C 1
ATOM 2961 O O . HIS B 1 186 ? 20.234 -9.016 -14.562 1 58.34 186 HIS B O 1
ATOM 2967 N N . PRO B 1 187 ? 19.906 -7.078 -13.445 1 52.03 187 PRO B N 1
ATOM 2968 C CA . PRO B 1 187 ? 18.828 -6.68 -14.344 1 52.03 187 PRO B CA 1
ATOM 2969 C C . PRO B 1 187 ? 19.266 -6.566 -15.797 1 52.03 187 PRO B C 1
ATOM 2971 O O . PRO B 1 187 ? 20.406 -6.164 -16.078 1 52.03 187 PRO B O 1
ATOM 2974 N N . LYS B 1 188 ? 18.625 -7.379 -16.75 1 47.19 188 LYS B N 1
ATOM 2975 C CA . LYS B 1 188 ? 19 -7.164 -18.141 1 47.19 188 LYS B CA 1
ATOM 2976 C C . LYS B 1 188 ? 18.531 -5.801 -18.625 1 47.19 188 LYS B C 1
ATOM 2978 O O . LYS B 1 188 ? 17.5 -5.293 -18.172 1 47.19 188 LYS B O 1
#

InterPro domains:
  IPR001680 WD40 repeat [PF00400] (77-104)
  IPR001680 WD40 repeat [PF00400] (124-160)
  IPR001680 WD40 repeat [SM00320] (62-104)
  IPR001680 WD40 repeat [SM00320] (120-161)
  IPR015943 WD40/YVTN repeat-like-containing domain superfamily [G3DSA:2.130.10.10] (1-182)
  IPR036322 WD40-repeat-containing domain superfamily [SSF50978] (40-171)
  IPR051242 WD repeat and EF-hand domain-containing protein [PTHR44324] (1-184)

Foldseek 3Di:
DPPPPPLPQQLCPPPPPPVDDPQDWQDKDFQVLLCPPVLQLFFFGMWTWGFQKIWTARRRDPLGTQEMEGFDPDPRKGWQEWEADNNRQWIWTWIQQQKIWIFGCNPPRSHRPPDNPNDGGDTQEMDRRDRGGWNYWYWDDDDPAIKIWIAHPVGKIFIGGPRGAGAGTPPDPQDGDPVDSVSRDDDD/DPPPPPLPQQLCPPPPPPVDDPQDWQDKDFQVLLCPPVLQLFFFGMWTWGFQKIWTARRRDPLGTQAMEGFDPDPRKGWQEWEADNNRQWIWTWIQQQKIWIFGCNPPRSHRPPDRPNDGGDTQEMDRRDRGGWNYKYWDDDDPAIKIWIAHPVGWIFIGGPRGAGAGTPPDPQDGDPVDSVSRDDDD

Nearest PDB structures (foldseek):
  7d5t-assembly1_BE  TM=7.731E-01  e=4.781E-05  Saccharomyces cerevisiae S288C
  6lqt-assembly1_BE  TM=7.787E-01  e=2.689E-04  Saccharomyces cerevisiae S288C
  5g04-assembly1_R  TM=3.617E-01  e=5.946E-06  Homo sapiens
  4uuy-assembly1_A  TM=4.631E-01  e=2.162E-03  Saccharomyces cerevisiae
  4uuy-assembly1_B  TM=4.640E-01  e=2.912E-03  Saccharomyces cerevisiae

Organism: Chrysemys picta bellii (NCBI:txid8478)